Protein AF-A0A6G9AT18-F1 (afdb_monomer)

Sequence (199 aa):
MKLLSVHILTLFVCLWLWLSGGLPEPCQAQVRLTNSGRPQTTAMPAVRLLKLPLTQKIDSILHHIRTYSQIPANQQERYARELTAYFAPSGYISVHQDGQPDARLSVNDYLAQFGNRSAAVQFKGAEVVYYGQSIKTAAGDWQTMVTTYRNATTFTGNKPQASDIATVMTPVGKAPLTTNYWQIFTLYLTIPKVGSNRQ

Nearest PDB structures (foldseek):
  5bka-assembly1_B  TM=3.581E-01  e=2.455E-03  Streptomyces coelicolor A3(2)
  3afq-assembly1_B  TM=3.988E-01  e=2.654E+00  Mycobacterium leprae TN
  4v6t-assembly1_AY  TM=2.391E-01  e=1.134E+00  Escherichia coli
  7f5z-assembly1_A-2  TM=3.119E-01  e=3.596E+00  Mycobacterium tuberculosis H37Rv
  7f5z-assembly1_B-2  TM=2.590E-01  e=5.501E+00  Mycobacterium tuberculosis H37Rv

Organism: NCBI:txid2692134

Foldseek 3Di:
DPDPPPVVVVVVVVVVVVVDDDDPDDPPPPPPPVDDLDFAPDDAADVVLFPDQPVVLVVVLLVLLQCLLVDPPVCNVVSLVNSLNQADRSAWEWEDEPPDPIDTHHSVRCCVVCSNQSNQKDFQAFWKKKWADWDQDPVRWIKTKIKIAPRFRDDDPSHTDGPDIDIDIHTDPDDDDPDMGMGTRYTYMYGYDPPPDDD

Radius of gyration: 24.62 Å; Cα contacts (8 Å, |Δi|>4): 307; chains: 1; bounding box: 67×34×79 Å

Mean predicted aligned error: 13.35 Å

Secondary structure (DSSP, 8-state):
--SSSSHHHHHHHHHHHHHSS-PPPP--------S-----------HHHHTS-HHHHHHHHHHHHHHGGGS-HHHHHHHHHHHHTTEEEEEEEEEE-TTSPPEEE-HHHHHHHHGGGGGG-EEEEEEEEEEEEEEE-TTS-EEEEEEEEEEE-EEETTEEE-SEEEEEEEEESSPPPSS-EEEEEEEEEE-PPTT----

Structure (mmCIF, N/CA/C/O backbone):
data_AF-A0A6G9AT18-F1
#
_entry.id   AF-A0A6G9AT18-F1
#
loop_
_atom_site.group_PDB
_atom_site.id
_atom_site.type_symbol
_atom_site.label_atom_id
_atom_site.label_alt_id
_atom_site.label_comp_id
_atom_site.label_asym_id
_atom_site.label_entity_id
_atom_site.label_seq_id
_atom_site.pdbx_PDB_ins_code
_atom_site.Cartn_x
_atom_site.Cartn_y
_atom_site.Cartn_z
_atom_site.occupancy
_atom_site.B_iso_or_equiv
_atom_site.auth_seq_id
_atom_site.auth_comp_id
_atom_site.auth_asym_id
_atom_site.auth_atom_id
_atom_site.pdbx_PDB_model_num
ATOM 1 N N . MET A 1 1 ? -48.588 -12.620 -56.242 1.00 46.75 1 MET A N 1
ATOM 2 C CA . MET A 1 1 ? -47.481 -11.713 -55.856 1.00 46.75 1 MET A CA 1
ATOM 3 C C . MET A 1 1 ? -47.871 -10.946 -54.592 1.00 46.75 1 MET A C 1
ATOM 5 O O . MET A 1 1 ? -48.411 -9.855 -54.679 1.00 46.75 1 MET A O 1
ATOM 9 N N . LYS A 1 2 ? -47.692 -11.557 -53.416 1.00 46.84 2 LYS A N 1
ATOM 10 C CA . LYS A 1 2 ? -47.961 -10.965 -52.091 1.00 46.84 2 LYS A CA 1
ATOM 11 C C . LYS A 1 2 ? -47.033 -11.639 -51.079 1.00 46.84 2 LYS A C 1
ATOM 13 O O . LYS A 1 2 ? -47.447 -12.565 -50.404 1.00 46.84 2 LYS A O 1
ATOM 18 N N . LEU A 1 3 ? -45.761 -11.250 -51.060 1.00 45.25 3 LEU A N 1
ATOM 19 C CA . LEU A 1 3 ? -44.802 -11.683 -50.027 1.00 45.25 3 LEU A CA 1
ATOM 20 C C . LEU A 1 3 ? -43.642 -10.694 -49.817 1.00 45.25 3 LEU A C 1
ATOM 22 O O . LEU A 1 3 ? -42.757 -10.963 -49.021 1.00 45.25 3 LEU A O 1
ATOM 26 N N . LEU A 1 4 ? -43.663 -9.523 -50.470 1.00 43.09 4 LEU A N 1
ATOM 27 C CA . LEU A 1 4 ? -42.601 -8.518 -50.328 1.00 43.09 4 LEU A CA 1
ATOM 28 C C . LEU A 1 4 ? -42.936 -7.369 -49.360 1.00 43.09 4 LEU A C 1
ATOM 30 O O . LEU A 1 4 ? -42.073 -6.556 -49.059 1.00 43.09 4 LEU A O 1
ATOM 34 N N . SER A 1 5 ? -44.175 -7.277 -48.865 1.00 48.25 5 SER A N 1
ATOM 35 C CA . SER A 1 5 ? -44.650 -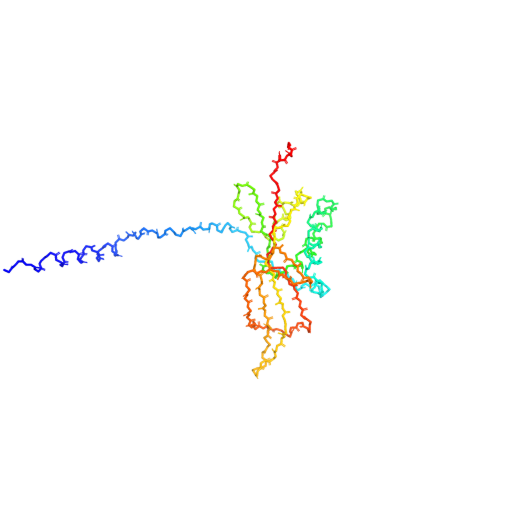6.057 -48.187 1.00 48.25 5 SER A CA 1
ATOM 36 C C . SER A 1 5 ? -44.601 -6.096 -46.656 1.00 48.25 5 SER A C 1
ATOM 38 O O . SER A 1 5 ? -44.866 -5.077 -46.028 1.00 48.25 5 SER A O 1
ATOM 40 N N . VAL A 1 6 ? -44.270 -7.237 -46.041 1.00 46.75 6 VAL A N 1
ATOM 41 C CA . VAL A 1 6 ? -44.258 -7.367 -44.569 1.00 46.75 6 VAL A CA 1
ATOM 42 C C . VAL A 1 6 ? -42.861 -7.141 -43.985 1.00 46.75 6 VAL A C 1
ATOM 44 O O . VAL A 1 6 ? -42.750 -6.690 -42.856 1.00 46.75 6 VAL A O 1
ATOM 47 N N . HIS A 1 7 ? -41.786 -7.381 -44.743 1.00 44.47 7 HIS A N 1
ATOM 48 C CA . HIS A 1 7 ? -40.412 -7.273 -44.221 1.00 44.47 7 HIS A CA 1
ATOM 49 C C . HIS A 1 7 ? -39.834 -5.852 -44.298 1.00 44.47 7 HIS A C 1
ATOM 51 O O . HIS A 1 7 ? -38.952 -5.501 -43.520 1.00 44.47 7 HIS A O 1
ATOM 57 N N . ILE A 1 8 ? -40.366 -5.006 -45.186 1.00 49.94 8 ILE A N 1
ATOM 58 C CA . ILE A 1 8 ? -39.969 -3.591 -45.282 1.00 49.94 8 ILE A CA 1
ATOM 59 C C . ILE A 1 8 ? -40.586 -2.782 -44.129 1.00 49.94 8 ILE A C 1
ATOM 61 O O . ILE A 1 8 ? -39.955 -1.860 -43.616 1.00 49.94 8 ILE A O 1
ATOM 65 N N . LEU A 1 9 ? -41.779 -3.168 -43.655 1.00 42.91 9 LEU A N 1
ATOM 66 C CA . LEU A 1 9 ? -42.453 -2.472 -42.558 1.00 42.91 9 LEU A CA 1
ATOM 67 C C . LEU A 1 9 ? -41.803 -2.758 -41.190 1.00 42.91 9 LEU A C 1
ATOM 69 O O . LEU A 1 9 ? -41.719 -1.856 -40.363 1.00 42.91 9 LEU A O 1
ATOM 73 N N . THR A 1 10 ? -41.271 -3.964 -40.958 1.00 53.09 10 THR A N 1
ATOM 74 C CA . THR A 1 10 ? -40.527 -4.288 -39.723 1.00 53.09 10 THR A CA 1
ATOM 75 C C . THR A 1 10 ? -39.163 -3.602 -39.662 1.00 53.09 10 THR A C 1
ATOM 77 O O . THR A 1 10 ? -38.763 -3.137 -38.597 1.00 53.09 10 THR A O 1
ATOM 80 N N . LEU A 1 11 ? -38.468 -3.469 -40.798 1.00 47.69 11 LEU A N 1
ATOM 81 C CA . LEU A 1 11 ? -37.185 -2.760 -40.862 1.00 47.69 11 LEU A CA 1
ATOM 82 C C . LEU A 1 11 ? -37.335 -1.253 -40.602 1.00 47.69 11 LEU A C 1
ATOM 84 O O . LEU A 1 11 ? -36.472 -0.664 -39.954 1.00 47.69 11 LEU A O 1
ATOM 88 N N . PHE A 1 12 ? -38.446 -0.637 -41.019 1.00 47.34 12 PHE A N 1
ATOM 89 C CA . PHE A 1 12 ? -38.692 0.787 -40.761 1.00 47.34 12 PHE A CA 1
ATOM 90 C C . PHE A 1 12 ? -39.052 1.091 -39.299 1.00 47.34 12 PHE A C 1
ATOM 92 O O . PHE A 1 12 ? -38.621 2.115 -38.774 1.00 47.34 12 PHE A O 1
ATOM 99 N N . VAL A 1 13 ? -39.769 0.195 -38.607 1.00 50.62 13 VAL A N 1
ATOM 100 C CA . VAL A 1 13 ? -40.104 0.371 -37.179 1.00 50.62 13 VAL A CA 1
ATOM 101 C C . VAL A 1 13 ? -38.862 0.226 -36.289 1.00 50.62 13 VAL A C 1
ATOM 103 O O . VAL A 1 13 ? -38.684 1.012 -35.359 1.00 50.62 13 VAL A O 1
ATOM 106 N N . CYS A 1 14 ? -37.948 -0.697 -36.606 1.00 45.47 14 CYS A N 1
ATOM 107 C CA . CYS A 1 14 ? -36.684 -0.822 -35.871 1.00 45.47 14 CYS A CA 1
ATOM 108 C C . CYS A 1 14 ? -35.736 0.368 -36.102 1.00 45.47 14 CYS A C 1
ATOM 110 O O . CYS A 1 14 ? -35.038 0.770 -35.172 1.00 45.47 14 CYS A O 1
ATOM 112 N N . LEU A 1 15 ? -35.735 0.964 -37.301 1.00 44.50 15 LEU A N 1
ATOM 113 C CA . LEU A 1 15 ? -34.895 2.128 -37.602 1.00 44.50 15 LEU A CA 1
ATOM 114 C C . LEU A 1 15 ? -35.436 3.419 -36.956 1.00 44.50 15 LEU A C 1
ATOM 116 O O . LEU A 1 15 ? -34.653 4.262 -36.525 1.00 44.50 15 LEU A O 1
ATOM 120 N N . TRP A 1 16 ? -36.760 3.554 -36.810 1.00 44.53 16 TRP A N 1
ATOM 121 C CA . TRP A 1 16 ? -37.376 4.699 -36.123 1.00 44.53 16 TRP A CA 1
ATOM 122 C C . TRP A 1 16 ? -37.212 4.655 -34.595 1.00 44.53 16 TRP A C 1
ATOM 124 O O . TRP A 1 16 ? -37.023 5.700 -33.974 1.00 44.53 16 TRP A O 1
ATOM 134 N N . LEU A 1 17 ? -37.200 3.461 -33.989 1.00 45.78 17 LEU A N 1
ATOM 135 C CA . LEU A 1 17 ? -36.940 3.276 -32.550 1.00 45.78 17 LEU A CA 1
ATOM 136 C C . LEU A 1 17 ? -35.469 3.504 -32.157 1.00 45.78 17 LEU A C 1
ATOM 138 O O . LEU A 1 17 ? -35.185 3.755 -30.992 1.00 45.78 17 LEU A O 1
ATOM 142 N N . TRP A 1 18 ? -34.538 3.474 -33.116 1.00 42.56 18 TRP A N 1
ATOM 143 C CA . TRP A 1 18 ? -33.133 3.837 -32.886 1.00 42.56 18 TRP A CA 1
ATOM 144 C C . TRP A 1 18 ? -32.873 5.351 -32.963 1.00 42.56 18 TRP A C 1
ATOM 146 O O . TRP A 1 18 ? -31.919 5.842 -32.366 1.00 42.56 18 TRP A O 1
ATOM 156 N N . LEU A 1 19 ? -33.726 6.100 -33.668 1.00 47.16 19 LEU A N 1
ATOM 157 C CA . LEU A 1 19 ? -33.584 7.548 -33.876 1.00 47.16 19 LEU A CA 1
ATOM 158 C C . LEU A 1 19 ? -34.462 8.398 -32.940 1.00 47.16 19 LEU A C 1
ATOM 160 O O . LEU A 1 19 ? -34.269 9.609 -32.862 1.00 47.16 19 LEU A O 1
ATOM 164 N N . SER A 1 20 ? -35.379 7.774 -32.193 1.00 45.47 20 SER A N 1
ATOM 165 C CA . SER A 1 20 ? -36.407 8.462 -31.396 1.00 45.47 20 SER A CA 1
ATOM 166 C C . SER A 1 20 ? -36.353 8.086 -29.913 1.00 45.47 20 SER A C 1
ATOM 168 O O . SER A 1 20 ? -37.345 7.647 -29.352 1.00 45.47 20 SER A O 1
ATOM 170 N N . GLY A 1 21 ? -35.198 8.274 -29.273 1.00 42.41 21 GLY A N 1
ATOM 171 C CA . GLY A 1 21 ? -35.120 8.415 -27.817 1.00 42.41 21 GLY A CA 1
ATOM 172 C C . GLY A 1 21 ? -35.258 7.132 -26.988 1.00 42.41 21 GLY A C 1
ATOM 173 O O . GLY A 1 21 ? -36.306 6.503 -26.916 1.00 42.41 21 GLY A O 1
ATOM 174 N N . GLY A 1 22 ? -34.198 6.843 -26.233 1.00 36.97 22 GLY A N 1
ATOM 175 C CA . GLY A 1 22 ? -34.264 5.965 -25.069 1.00 36.97 22 GLY A CA 1
ATOM 176 C C . GLY A 1 22 ? -33.910 4.516 -25.364 1.00 36.97 22 GLY A C 1
ATOM 177 O O . GLY A 1 22 ? -34.748 3.628 -25.240 1.00 36.97 22 GLY A O 1
ATOM 178 N N . LEU A 1 23 ? -32.633 4.261 -25.667 1.00 36.69 23 LEU A N 1
ATOM 179 C CA . LEU A 1 23 ? -32.045 2.972 -25.307 1.00 36.69 23 LEU A CA 1
ATOM 180 C C . LEU A 1 23 ? -32.335 2.742 -23.813 1.00 36.69 23 LEU A C 1
ATOM 182 O O . LEU A 1 23 ? -31.991 3.620 -23.015 1.00 36.69 23 LEU A O 1
ATOM 186 N N . PRO A 1 24 ? -32.949 1.616 -23.405 1.00 38.69 24 PRO A N 1
ATOM 187 C CA . PRO A 1 24 ? -32.894 1.220 -22.010 1.00 38.69 24 PRO A CA 1
ATOM 188 C C . PRO A 1 24 ? -31.412 1.073 -21.685 1.00 38.69 24 PRO A C 1
ATOM 190 O O . PRO A 1 24 ? -30.704 0.315 -22.356 1.00 38.69 24 PRO A O 1
ATOM 193 N N . GLU A 1 25 ? -30.928 1.880 -20.739 1.00 38.62 25 GLU A N 1
ATOM 194 C CA . GLU A 1 25 ? -29.540 1.826 -20.304 1.00 38.62 25 GLU A CA 1
ATOM 195 C C . GLU A 1 25 ? -29.189 0.353 -20.060 1.00 38.62 25 GLU A C 1
ATOM 197 O O . GLU A 1 25 ? -29.945 -0.343 -19.367 1.00 38.62 25 GLU A O 1
ATOM 202 N N . PRO A 1 26 ? -28.079 -0.174 -20.613 1.00 35.94 26 PRO A N 1
ATOM 203 C CA . PRO A 1 26 ? -27.548 -1.393 -20.038 1.00 35.94 26 PRO A CA 1
ATOM 204 C C . PRO A 1 26 ? -27.409 -1.094 -18.548 1.00 35.94 26 PRO A C 1
ATOM 206 O O . PRO A 1 26 ? -26.912 -0.021 -18.203 1.00 35.94 26 PRO A O 1
ATOM 209 N N . CYS A 1 27 ? -27.870 -1.998 -17.680 1.00 30.67 27 CYS A N 1
ATOM 210 C CA . CYS A 1 27 ? -27.494 -2.003 -16.274 1.00 30.67 27 CYS A CA 1
ATOM 211 C C . CYS A 1 27 ? -25.964 -2.081 -16.198 1.00 30.67 27 CYS A C 1
ATOM 213 O O . CYS A 1 27 ? -25.371 -3.120 -15.922 1.00 30.67 27 CYS A O 1
ATOM 215 N N . GLN A 1 28 ? -25.302 -0.955 -16.436 1.00 31.38 28 GLN A N 1
ATOM 216 C CA . GLN A 1 28 ? -24.114 -0.599 -15.731 1.00 31.38 28 GLN A CA 1
ATOM 217 C C . GLN A 1 28 ? -24.611 -0.548 -14.305 1.00 31.38 28 GLN A C 1
ATOM 219 O O . GLN A 1 28 ? -25.366 0.343 -13.916 1.00 31.38 28 GLN A O 1
ATOM 224 N N . ALA A 1 29 ? -24.236 -1.561 -13.532 1.00 29.59 29 ALA A N 1
ATOM 225 C CA . ALA A 1 29 ? -23.993 -1.334 -12.133 1.00 29.59 29 ALA A CA 1
ATOM 226 C C . ALA A 1 29 ? -23.063 -0.115 -12.086 1.00 29.59 29 ALA A C 1
ATOM 228 O O . ALA A 1 29 ? -21.845 -0.237 -12.215 1.00 29.59 29 ALA A O 1
ATOM 229 N N . GLN A 1 30 ? -23.657 1.079 -12.011 1.00 28.25 30 GLN A N 1
ATOM 230 C CA . GLN A 1 30 ? -22.982 2.273 -11.577 1.00 28.25 30 GLN A CA 1
ATOM 231 C C . GLN A 1 30 ? -22.569 1.922 -10.160 1.00 28.25 30 GLN A C 1
ATOM 233 O O . GLN A 1 30 ? -23.313 2.097 -9.195 1.00 28.25 30 GLN A O 1
ATOM 238 N N . VAL A 1 31 ? -21.362 1.373 -10.046 1.00 29.48 31 VAL A N 1
ATOM 239 C CA . VAL A 1 31 ? -20.531 1.593 -8.883 1.00 29.48 31 VAL A CA 1
ATOM 240 C C . VAL A 1 31 ? -20.560 3.103 -8.733 1.00 29.48 31 VAL A C 1
ATOM 242 O O . VAL A 1 31 ? -19.908 3.828 -9.485 1.00 29.48 31 VAL A O 1
ATOM 245 N N . ARG A 1 32 ? -21.418 3.589 -7.831 1.00 25.56 32 ARG A N 1
ATOM 246 C CA . ARG A 1 32 ? -21.327 4.937 -7.300 1.00 25.56 32 ARG A CA 1
ATOM 247 C C . ARG A 1 32 ? -19.927 5.005 -6.711 1.00 25.56 32 ARG A C 1
ATOM 249 O O . ARG A 1 32 ? -19.700 4.630 -5.567 1.00 25.56 32 ARG A O 1
ATOM 256 N N . LEU A 1 33 ? -18.979 5.447 -7.528 1.00 33.50 33 LEU A N 1
ATOM 257 C CA . LEU A 1 33 ? -17.760 6.080 -7.079 1.00 33.50 33 LEU A CA 1
ATOM 258 C C . LEU A 1 33 ? -18.247 7.332 -6.360 1.00 33.50 33 LEU A C 1
ATOM 260 O O . LEU A 1 33 ? -18.415 8.393 -6.961 1.00 33.50 33 LEU A O 1
ATOM 264 N N . THR A 1 34 ? -18.590 7.182 -5.081 1.00 30.97 34 THR A N 1
ATOM 265 C CA . THR A 1 34 ? -18.750 8.320 -4.191 1.00 30.97 34 THR A CA 1
ATOM 266 C C . THR A 1 34 ? -17.401 9.012 -4.186 1.00 30.97 34 THR A C 1
ATOM 268 O O . THR A 1 34 ? -16.412 8.518 -3.648 1.00 30.97 34 THR A O 1
ATOM 271 N N . ASN A 1 35 ? -17.366 10.107 -4.932 1.00 40.72 35 ASN A N 1
ATOM 272 C CA . ASN A 1 35 ? -16.246 10.999 -5.102 1.00 40.72 35 ASN A CA 1
ATOM 273 C C . ASN A 1 35 ? -15.756 11.484 -3.733 1.00 40.72 35 ASN A C 1
ATOM 275 O O . ASN A 1 35 ? -16.341 12.390 -3.150 1.00 40.72 35 ASN A O 1
ATOM 279 N N . SER A 1 36 ? -14.654 10.913 -3.258 1.00 38.62 36 SER A N 1
ATOM 280 C CA . SER A 1 36 ? -13.612 11.653 -2.535 1.00 38.62 36 SER A CA 1
ATOM 281 C C . SER A 1 36 ? -12.252 10.949 -2.619 1.00 38.62 36 SER A C 1
ATOM 283 O O . SER A 1 36 ? -11.417 11.078 -1.735 1.00 38.62 36 SER A O 1
ATOM 285 N N . GLY A 1 37 ? -11.984 10.209 -3.700 1.00 40.28 37 GLY A N 1
ATOM 286 C CA . GLY A 1 37 ? -10.672 9.612 -3.963 1.00 40.28 37 GLY A CA 1
ATOM 287 C C . GLY A 1 37 ? -9.693 10.627 -4.548 1.00 40.28 37 GLY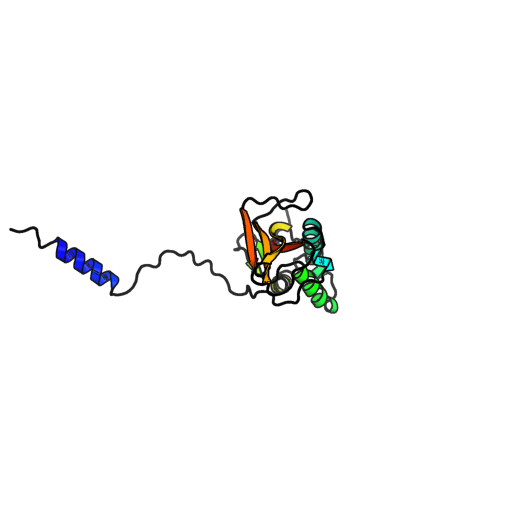 A C 1
ATOM 288 O O . GLY A 1 37 ? -9.142 10.386 -5.620 1.00 40.28 37 GLY A O 1
ATOM 289 N N . ARG A 1 38 ? -9.521 11.794 -3.912 1.00 38.72 38 ARG A N 1
ATOM 290 C CA . ARG A 1 38 ? -8.560 12.787 -4.404 1.00 38.72 38 ARG A CA 1
ATOM 291 C C . ARG A 1 38 ? -7.157 12.172 -4.264 1.00 38.72 38 ARG A C 1
ATOM 293 O O . ARG A 1 38 ? -6.779 11.831 -3.143 1.00 38.72 38 ARG A O 1
ATOM 300 N N . PRO A 1 39 ? -6.400 11.976 -5.362 1.00 45.72 39 PRO A N 1
ATOM 301 C CA . PRO A 1 39 ? -5.058 11.411 -5.279 1.00 45.72 39 PRO A CA 1
ATOM 302 C C . PRO A 1 39 ? -4.191 12.292 -4.375 1.00 45.72 39 PRO A C 1
ATOM 304 O O . PRO A 1 39 ? -4.268 13.523 -4.4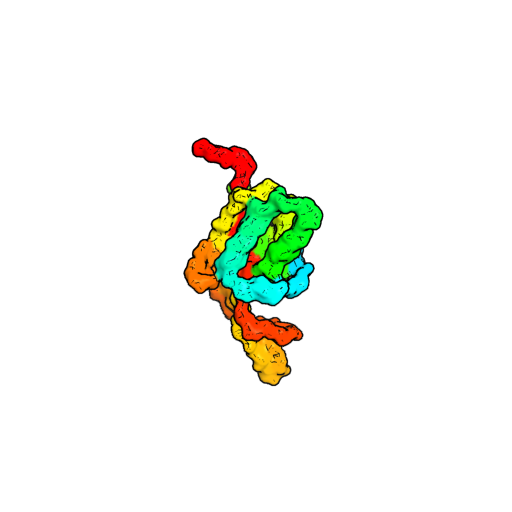38 1.00 45.72 39 PRO A O 1
ATOM 307 N N . GLN A 1 40 ? -3.395 11.669 -3.507 1.00 49.03 40 GLN A N 1
ATOM 308 C CA . GLN A 1 40 ? -2.545 12.390 -2.568 1.00 49.03 40 GLN A CA 1
ATOM 309 C C . GLN A 1 40 ? -1.382 13.044 -3.323 1.00 49.03 40 GLN A C 1
ATOM 311 O O . GLN A 1 40 ? -0.325 12.453 -3.529 1.00 49.03 40 GLN A O 1
ATOM 316 N N . THR A 1 41 ? -1.539 14.303 -3.730 1.00 45.94 41 THR A N 1
ATOM 317 C CA . THR A 1 41 ? -0.390 15.123 -4.132 1.00 45.94 41 THR A CA 1
ATOM 318 C C . THR A 1 41 ? 0.477 15.395 -2.908 1.00 45.94 41 THR A C 1
ATOM 320 O O . THR A 1 41 ? 0.179 16.282 -2.113 1.00 45.94 41 THR A O 1
ATOM 323 N N . THR A 1 42 ? 1.558 14.630 -2.759 1.00 47.56 42 THR A N 1
ATOM 324 C CA . THR A 1 42 ? 2.571 14.856 -1.722 1.00 47.56 42 THR A CA 1
ATOM 325 C C . THR A 1 42 ? 3.948 14.404 -2.196 1.00 47.56 42 THR A C 1
ATOM 327 O O . THR A 1 42 ? 4.071 13.484 -3.003 1.00 47.56 42 THR A O 1
ATOM 330 N N . ALA A 1 43 ? 4.973 15.116 -1.718 1.00 44.47 43 ALA A N 1
ATOM 331 C CA . ALA A 1 43 ? 6.385 14.928 -2.030 1.00 44.47 43 ALA A CA 1
ATOM 332 C C . ALA A 1 43 ? 6.821 13.455 -1.961 1.00 44.47 43 ALA A C 1
ATOM 334 O O . ALA A 1 43 ? 6.292 12.687 -1.157 1.00 44.47 43 ALA A O 1
ATOM 335 N N . MET A 1 44 ? 7.804 13.079 -2.794 1.00 48.03 44 MET A N 1
ATOM 336 C CA . MET A 1 44 ? 8.393 11.734 -2.783 1.00 48.03 44 MET A CA 1
ATOM 337 C C . MET A 1 44 ? 8.675 11.288 -1.339 1.00 48.03 44 MET A C 1
ATOM 339 O O . MET A 1 44 ? 9.219 12.086 -0.568 1.00 48.03 44 MET A O 1
ATOM 343 N N . PRO A 1 45 ? 8.342 10.038 -0.966 1.00 55.78 45 PRO A N 1
ATOM 344 C CA . PRO A 1 45 ? 8.599 9.537 0.375 1.00 55.78 45 PRO A CA 1
ATOM 345 C C . PRO A 1 45 ? 10.054 9.761 0.771 1.00 55.78 45 PRO A C 1
ATOM 347 O O . PRO A 1 45 ? 10.957 9.585 -0.052 1.00 55.78 45 PRO A O 1
ATOM 350 N N . ALA A 1 46 ? 10.297 10.099 2.039 1.00 61.56 46 ALA A N 1
ATOM 351 C CA . ALA A 1 46 ? 11.655 10.135 2.563 1.00 61.56 46 ALA A CA 1
ATOM 352 C C . ALA A 1 46 ? 12.349 8.804 2.220 1.00 61.56 46 ALA A C 1
ATOM 354 O O . ALA A 1 46 ? 11.824 7.736 2.536 1.00 61.56 46 ALA A O 1
ATOM 355 N N . VAL A 1 47 ? 13.521 8.860 1.574 1.00 61.72 47 VAL A N 1
ATOM 356 C CA . VAL A 1 47 ? 14.245 7.700 1.002 1.00 61.72 47 VAL A CA 1
ATOM 357 C C . VAL A 1 47 ? 14.352 6.518 1.979 1.00 61.72 47 VAL A C 1
ATOM 359 O O . VAL A 1 47 ? 14.331 5.358 1.570 1.00 61.72 47 VAL A O 1
ATOM 362 N N . ARG A 1 48 ? 14.408 6.799 3.286 1.00 74.38 48 ARG A N 1
ATOM 363 C CA . ARG A 1 48 ? 14.394 5.800 4.361 1.00 74.38 48 ARG A CA 1
ATOM 364 C C . ARG A 1 48 ? 13.174 4.874 4.313 1.00 74.38 48 ARG A C 1
ATOM 366 O O . ARG A 1 48 ? 13.339 3.665 4.432 1.00 74.38 48 ARG A O 1
ATOM 373 N N . LEU A 1 49 ? 11.972 5.419 4.133 1.00 77.12 49 LEU A N 1
ATOM 374 C CA . LEU A 1 49 ? 10.731 4.640 4.133 1.00 77.12 49 LEU A CA 1
ATOM 375 C C . LEU A 1 49 ? 10.637 3.735 2.910 1.00 77.12 49 LEU A C 1
ATOM 377 O O . LEU A 1 49 ? 10.072 2.650 3.004 1.00 77.12 49 LEU A O 1
ATOM 381 N N . LEU A 1 50 ? 11.230 4.133 1.781 1.00 79.12 50 LEU A N 1
ATOM 382 C CA . LEU A 1 50 ? 11.263 3.319 0.565 1.00 79.12 50 LEU A CA 1
ATOM 383 C C . LEU A 1 50 ? 12.051 2.023 0.772 1.00 79.12 50 LEU A C 1
ATOM 385 O O . LEU A 1 50 ? 11.590 0.972 0.332 1.00 79.12 50 LEU A O 1
ATOM 389 N N . LYS A 1 51 ? 13.153 2.075 1.524 1.00 84.12 51 LYS A N 1
ATOM 390 C CA . LYS A 1 51 ? 14.043 0.930 1.770 1.00 84.12 51 LYS A CA 1
ATOM 391 C C . LYS A 1 51 ? 13.510 -0.104 2.767 1.00 84.12 51 LYS A C 1
ATOM 393 O O . LYS A 1 51 ? 14.106 -1.170 2.889 1.00 84.12 51 LYS A O 1
ATOM 398 N N . LEU A 1 52 ? 12.425 0.187 3.487 1.00 87.38 52 LEU A N 1
ATOM 399 C CA . LEU A 1 52 ? 11.852 -0.775 4.429 1.00 87.38 52 LEU A CA 1
ATOM 400 C C . LEU A 1 52 ? 11.331 -2.029 3.698 1.00 87.38 52 LEU A C 1
ATOM 402 O O . LEU A 1 52 ? 10.749 -1.908 2.614 1.00 87.38 52 LEU A O 1
ATOM 406 N N . PRO A 1 53 ? 11.473 -3.228 4.287 1.00 91.00 53 PRO A N 1
ATOM 407 C CA . PRO A 1 53 ? 10.737 -4.406 3.847 1.00 91.00 53 PRO A CA 1
ATOM 408 C C . PRO A 1 53 ? 9.227 -4.129 3.817 1.00 91.00 53 PRO A C 1
ATOM 410 O O . PRO A 1 53 ? 8.693 -3.487 4.717 1.00 91.00 53 PRO A O 1
ATOM 413 N N . LEU A 1 54 ? 8.530 -4.621 2.796 1.00 92.06 54 LEU A N 1
ATOM 414 C CA . LEU A 1 54 ? 7.082 -4.545 2.635 1.00 92.06 54 LEU A CA 1
ATOM 415 C C . LEU A 1 54 ? 6.315 -4.994 3.886 1.00 92.06 54 LEU A C 1
ATOM 417 O O . LEU A 1 54 ? 5.415 -4.279 4.314 1.00 92.06 54 LEU A O 1
ATOM 421 N N . THR A 1 55 ? 6.676 -6.126 4.495 1.00 92.06 55 THR A N 1
ATOM 422 C CA . THR A 1 55 ? 5.994 -6.594 5.716 1.00 92.06 55 THR A CA 1
ATOM 423 C C . THR A 1 55 ? 6.159 -5.593 6.860 1.00 92.06 55 THR A C 1
ATOM 425 O O . THR A 1 55 ? 5.172 -5.172 7.450 1.00 92.06 55 THR A O 1
ATOM 428 N N . GLN A 1 56 ? 7.378 -5.088 7.074 1.00 92.12 56 GLN A N 1
ATOM 429 C CA . GLN A 1 56 ? 7.647 -4.046 8.072 1.00 92.12 56 GLN A CA 1
ATOM 430 C C . GLN A 1 56 ? 6.916 -2.729 7.772 1.00 92.12 56 GLN A C 1
ATOM 432 O O . GLN A 1 56 ? 6.517 -2.032 8.705 1.00 92.12 56 GLN A O 1
ATOM 437 N N . LYS A 1 57 ? 6.713 -2.369 6.495 1.00 92.12 57 LYS A N 1
ATOM 438 C CA . LYS A 1 57 ? 5.872 -1.218 6.121 1.00 92.12 57 LYS A CA 1
ATOM 439 C C . LYS A 1 57 ? 4.429 -1.441 6.548 1.00 92.12 57 LYS A C 1
ATOM 441 O O . LYS A 1 57 ? 3.863 -0.560 7.180 1.00 92.12 57 LYS A O 1
ATOM 446 N N . ILE A 1 58 ? 3.852 -2.600 6.227 1.00 93.06 58 ILE A N 1
ATOM 447 C CA . ILE A 1 58 ? 2.473 -2.932 6.609 1.00 93.06 58 ILE A CA 1
ATOM 448 C C . ILE A 1 58 ? 2.336 -2.902 8.135 1.00 93.06 58 ILE A C 1
ATOM 450 O O . ILE A 1 58 ? 1.441 -2.229 8.642 1.00 93.06 58 ILE A O 1
ATOM 454 N N . ASP A 1 59 ? 3.262 -3.519 8.867 1.00 91.81 59 ASP A N 1
ATOM 455 C CA . ASP A 1 59 ? 3.254 -3.513 10.334 1.00 91.81 59 ASP A CA 1
ATOM 456 C C . ASP A 1 59 ? 3.355 -2.090 10.901 1.00 91.81 59 ASP A C 1
ATOM 458 O O . ASP A 1 59 ? 2.605 -1.724 11.808 1.00 91.81 59 ASP A O 1
ATOM 462 N N . SER A 1 60 ? 4.224 -1.253 10.324 1.00 91.62 60 SER A N 1
ATOM 463 C CA . SER A 1 60 ? 4.385 0.151 10.726 1.00 91.62 60 SER A CA 1
ATOM 464 C C . SER A 1 60 ? 3.124 0.969 10.465 1.00 91.62 60 SER A C 1
ATOM 466 O O . SER A 1 60 ? 2.736 1.769 11.315 1.00 91.62 60 SER A O 1
ATOM 468 N N . ILE A 1 61 ? 2.466 0.758 9.322 1.00 92.31 61 ILE A N 1
ATOM 469 C CA . ILE A 1 61 ? 1.196 1.406 8.976 1.00 92.31 61 ILE A CA 1
ATOM 470 C C . ILE A 1 61 ? 0.102 0.986 9.958 1.00 92.31 61 ILE A C 1
ATOM 472 O O . ILE A 1 61 ? -0.594 1.840 10.505 1.00 92.31 61 ILE A O 1
ATOM 476 N N . LEU A 1 62 ? -0.046 -0.317 10.212 1.00 92.25 62 LEU A N 1
ATOM 477 C CA . LEU A 1 62 ? -1.051 -0.831 11.143 1.00 92.25 62 LEU A CA 1
ATOM 478 C C . LEU A 1 62 ? -0.811 -0.310 12.560 1.00 92.25 62 LEU A C 1
ATOM 480 O O . LEU A 1 62 ? -1.768 0.047 13.246 1.00 92.25 62 LEU A O 1
ATOM 484 N N . HIS A 1 63 ? 0.451 -0.229 12.985 1.00 90.25 63 HIS A N 1
ATOM 485 C CA . HIS A 1 63 ? 0.817 0.390 14.251 1.00 90.25 63 HIS A CA 1
ATOM 486 C C . HIS A 1 63 ? 0.418 1.871 14.285 1.00 90.25 63 HIS A C 1
ATOM 488 O O . HIS A 1 63 ? -0.303 2.260 15.198 1.00 90.25 63 HIS A O 1
ATOM 494 N N . HIS A 1 64 ? 0.790 2.658 13.265 1.00 89.38 64 HIS A N 1
ATOM 495 C CA . HIS A 1 64 ? 0.441 4.083 13.177 1.00 89.38 64 HIS A CA 1
ATOM 496 C C . HIS A 1 64 ? -1.067 4.312 13.245 1.00 89.38 64 HIS A C 1
ATOM 498 O O . HIS A 1 64 ? -1.549 5.197 13.946 1.00 89.38 64 HIS A O 1
ATOM 504 N N . ILE A 1 65 ? -1.828 3.503 12.512 1.00 91.06 65 ILE A N 1
ATOM 505 C CA . ILE A 1 65 ? -3.282 3.584 12.528 1.00 91.06 65 ILE A CA 1
ATOM 506 C C . ILE A 1 65 ? -3.784 3.331 13.953 1.00 91.06 65 ILE A C 1
ATOM 508 O O . ILE A 1 65 ? -4.479 4.178 14.508 1.00 91.06 65 ILE A O 1
ATOM 512 N N . ARG A 1 66 ? -3.392 2.216 14.579 1.00 88.94 66 ARG A N 1
ATOM 513 C CA . ARG A 1 66 ? -3.896 1.798 15.899 1.00 88.94 66 ARG A CA 1
ATOM 514 C C . ARG A 1 66 ? -3.563 2.763 17.032 1.00 88.94 66 ARG A C 1
ATOM 516 O O . ARG A 1 66 ? -4.334 2.842 17.984 1.00 88.94 66 ARG A O 1
ATOM 523 N N . THR A 1 67 ? -2.449 3.482 16.940 1.00 88.38 67 THR A N 1
ATOM 524 C CA . THR A 1 67 ? -2.020 4.437 17.969 1.00 88.38 67 THR A CA 1
ATOM 525 C C . THR A 1 67 ? -2.494 5.863 17.707 1.00 88.38 67 THR A C 1
ATOM 527 O O . THR A 1 67 ? -2.386 6.688 18.607 1.00 88.38 67 THR A O 1
ATOM 530 N N . TYR A 1 68 ? -3.061 6.168 16.532 1.00 88.25 68 TYR A N 1
ATOM 531 C CA . TYR A 1 68 ? -3.419 7.535 16.134 1.00 88.25 68 TYR A CA 1
ATOM 532 C C . TYR A 1 68 ? -4.264 8.292 17.174 1.00 88.25 68 TYR A C 1
ATOM 534 O O . TYR A 1 68 ? -3.955 9.437 17.495 1.00 88.25 68 TYR A O 1
ATOM 542 N N . SER A 1 69 ? -5.282 7.650 17.761 1.00 83.88 69 SER A N 1
ATOM 543 C CA . SER A 1 69 ? -6.146 8.274 18.778 1.00 83.88 69 SER A CA 1
ATOM 544 C C . SER A 1 69 ? -5.437 8.570 20.106 1.00 83.88 69 SER A C 1
ATOM 546 O O . SER A 1 69 ? -5.977 9.288 20.940 1.00 83.88 69 SER A O 1
ATOM 548 N N . GLN A 1 70 ? -4.256 7.989 20.329 1.00 87.31 70 GLN A N 1
ATOM 549 C CA . GLN A 1 70 ? -3.431 8.185 21.525 1.00 87.31 70 GLN A CA 1
ATOM 550 C C . GLN A 1 70 ? -2.415 9.322 21.333 1.00 87.31 70 GLN A C 1
ATOM 552 O O . GLN A 1 70 ? -1.758 9.731 22.290 1.00 87.31 70 GLN A O 1
ATOM 557 N N . ILE A 1 71 ? -2.271 9.832 20.105 1.00 86.69 71 ILE A N 1
ATOM 558 C CA . ILE A 1 71 ? -1.324 10.892 19.769 1.00 86.69 71 ILE A CA 1
ATOM 559 C C . ILE A 1 71 ? -1.928 12.265 20.114 1.00 86.69 71 ILE A C 1
ATOM 561 O O . ILE A 1 71 ? -3.065 12.551 19.719 1.00 86.69 71 ILE A O 1
ATOM 565 N N . PRO A 1 72 ? -1.172 13.153 20.791 1.00 88.75 72 PRO A N 1
ATOM 566 C CA . PRO A 1 72 ? -1.597 14.527 21.042 1.00 88.75 72 PRO A CA 1
ATOM 567 C C . PRO A 1 72 ? -1.993 15.261 19.755 1.00 88.75 72 PRO A C 1
ATOM 569 O O . PRO A 1 72 ? -1.329 15.124 18.727 1.00 88.75 72 PRO A O 1
ATOM 572 N N . ALA A 1 73 ? -3.037 16.093 19.811 1.00 86.62 73 ALA A N 1
ATOM 573 C CA . ALA A 1 73 ? -3.586 16.779 18.635 1.00 86.62 73 ALA A CA 1
ATOM 574 C C . ALA A 1 73 ? -2.535 17.584 17.842 1.00 86.62 73 ALA A C 1
ATOM 576 O O . ALA A 1 73 ? -2.535 17.574 16.614 1.00 86.62 73 ALA A O 1
ATOM 577 N N . ASN A 1 74 ? -1.576 18.209 18.531 1.00 88.56 74 ASN A N 1
ATOM 578 C CA . ASN A 1 74 ? -0.484 18.967 17.911 1.00 88.56 74 ASN A CA 1
ATOM 579 C C . ASN A 1 74 ? 0.549 18.100 17.158 1.00 88.56 74 ASN A C 1
ATOM 581 O O . ASN A 1 74 ? 1.402 18.643 16.458 1.00 88.56 74 ASN A O 1
ATOM 585 N N . GLN A 1 75 ? 0.495 16.773 17.287 1.00 87.56 75 GLN A N 1
ATOM 586 C CA . GLN A 1 75 ? 1.374 15.828 16.591 1.00 87.56 75 GLN A CA 1
ATOM 587 C C . GLN A 1 75 ? 0.657 15.039 15.484 1.00 87.56 75 GLN A C 1
ATOM 589 O O . GLN A 1 75 ? 1.324 14.422 14.651 1.00 87.56 75 GLN A O 1
ATOM 594 N N . GLN A 1 76 ? -0.678 15.087 15.423 1.00 86.06 76 GLN A N 1
ATOM 595 C CA . GLN A 1 76 ? -1.478 14.295 14.481 1.00 86.06 76 GLN A CA 1
ATOM 596 C C . GLN A 1 76 ? -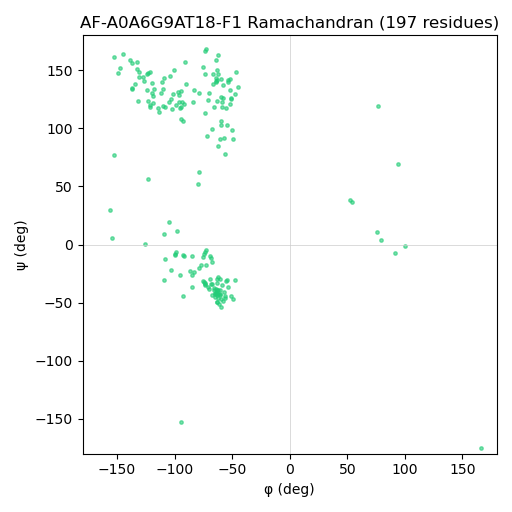1.159 14.604 13.015 1.00 86.06 76 GLN A C 1
ATOM 598 O O . GLN A 1 76 ? -1.048 13.687 12.205 1.00 86.06 76 GLN A O 1
ATOM 603 N N . GLU A 1 77 ? -0.928 15.874 12.671 1.00 86.25 77 GLU A N 1
ATOM 604 C CA . GLU A 1 77 ? -0.610 16.270 11.294 1.00 86.25 77 GLU A CA 1
ATOM 605 C C . GLU A 1 77 ? 0.731 15.683 10.820 1.00 86.25 77 GLU A C 1
ATOM 607 O O . GLU A 1 77 ? 0.848 15.157 9.712 1.00 86.25 77 GLU A O 1
ATOM 612 N N . ARG A 1 78 ? 1.754 15.712 11.684 1.00 86.06 78 ARG A N 1
ATOM 613 C CA . ARG A 1 78 ? 3.042 15.071 11.396 1.00 86.06 78 ARG A CA 1
ATOM 614 C C . ARG A 1 78 ? 2.861 13.568 11.195 1.00 86.06 78 ARG A C 1
ATOM 616 O O . ARG A 1 78 ? 3.420 13.015 10.251 1.00 86.06 78 ARG A O 1
ATOM 623 N N . TYR A 1 79 ? 2.057 12.941 12.045 1.00 85.19 79 TYR A N 1
ATOM 624 C CA . TYR A 1 79 ? 1.767 11.513 11.979 1.00 85.19 79 TYR A CA 1
ATOM 625 C C . TYR A 1 79 ? 1.052 11.127 10.674 1.00 85.19 79 TYR A C 1
ATOM 627 O O . TYR A 1 79 ? 1.424 10.153 10.023 1.00 85.19 79 TYR A O 1
ATOM 635 N N . ALA A 1 80 ? 0.083 11.935 10.233 1.00 86.00 80 ALA A N 1
ATOM 636 C CA . ALA A 1 80 ? -0.624 11.743 8.967 1.00 86.00 80 ALA A CA 1
ATOM 637 C C . ALA A 1 80 ? 0.313 11.856 7.749 1.00 86.00 80 ALA A C 1
ATOM 639 O O . ALA A 1 80 ? 0.207 11.065 6.804 1.00 86.00 80 ALA A O 1
ATOM 640 N N . ARG A 1 81 ? 1.275 12.791 7.784 1.00 87.44 81 ARG A N 1
ATOM 641 C CA . ARG A 1 81 ? 2.318 12.911 6.748 1.00 87.44 81 ARG A CA 1
ATOM 642 C C . ARG A 1 81 ? 3.239 11.692 6.717 1.00 87.44 81 ARG A C 1
ATOM 644 O O . ARG A 1 81 ? 3.524 11.179 5.636 1.00 87.44 81 ARG A O 1
ATOM 651 N N . GLU A 1 82 ? 3.685 11.216 7.880 1.00 87.06 82 GLU A N 1
ATOM 652 C CA . GLU A 1 82 ? 4.522 10.013 7.984 1.00 87.06 82 GLU A CA 1
ATOM 653 C C . GLU A 1 82 ? 3.775 8.767 7.477 1.00 87.06 82 GLU A C 1
ATOM 655 O O . GLU A 1 82 ? 4.333 8.000 6.693 1.00 87.06 82 GLU A O 1
ATOM 660 N N . LEU A 1 83 ? 2.491 8.615 7.823 1.00 88.81 83 LEU A N 1
ATOM 661 C CA . LEU A 1 83 ? 1.641 7.528 7.334 1.00 88.81 83 LEU A CA 1
ATOM 662 C C . LEU A 1 83 ? 1.442 7.582 5.808 1.00 88.81 83 LEU A C 1
ATOM 664 O O . LEU A 1 83 ? 1.568 6.564 5.129 1.00 88.81 83 LEU A O 1
ATOM 668 N N . THR A 1 84 ? 1.190 8.771 5.258 1.00 89.44 84 THR A N 1
ATOM 669 C CA . THR A 1 84 ? 1.035 8.987 3.807 1.00 89.44 84 THR A CA 1
ATOM 670 C C . THR A 1 84 ? 2.282 8.565 3.027 1.00 89.44 84 THR A C 1
ATOM 672 O O . THR A 1 84 ? 2.176 7.991 1.946 1.00 89.44 84 THR A O 1
ATOM 675 N N . ALA A 1 85 ? 3.477 8.753 3.590 1.00 87.88 85 ALA A N 1
ATOM 676 C CA . ALA A 1 85 ? 4.730 8.423 2.916 1.00 87.88 85 ALA A CA 1
ATOM 677 C C . ALA A 1 85 ? 4.966 6.909 2.702 1.00 87.88 85 ALA A C 1
ATOM 679 O O . ALA A 1 85 ? 5.863 6.535 1.943 1.00 87.88 85 ALA A O 1
ATOM 680 N N . TYR A 1 86 ? 4.178 6.022 3.321 1.00 89.25 86 TYR A N 1
ATOM 681 C CA . TYR A 1 86 ? 4.226 4.584 3.019 1.00 89.25 86 TYR A CA 1
ATOM 682 C C . TYR A 1 86 ? 3.487 4.201 1.727 1.00 89.25 86 TYR A C 1
ATOM 684 O O . TYR A 1 86 ? 3.744 3.129 1.161 1.00 89.25 86 TYR A O 1
ATOM 692 N N . PHE A 1 87 ? 2.580 5.059 1.261 1.00 90.94 87 PHE A N 1
ATOM 693 C CA . PHE A 1 87 ? 1.744 4.805 0.097 1.00 90.94 87 PHE A CA 1
ATOM 694 C C . PHE A 1 87 ? 2.407 5.314 -1.190 1.00 90.94 87 PHE A C 1
ATOM 696 O O . PHE A 1 87 ? 3.289 6.177 -1.183 1.00 90.94 87 PHE A O 1
ATOM 703 N N . ALA A 1 88 ? 2.005 4.741 -2.323 1.00 87.94 88 ALA A N 1
ATOM 704 C CA . ALA A 1 88 ? 2.240 5.346 -3.629 1.00 87.94 88 ALA A CA 1
ATOM 705 C C . ALA A 1 88 ? 1.468 6.684 -3.729 1.00 87.94 88 ALA A C 1
ATOM 707 O O . ALA A 1 88 ? 0.483 6.857 -3.014 1.00 87.94 88 ALA A O 1
ATOM 708 N N . PRO A 1 89 ? 1.843 7.622 -4.621 1.00 81.44 89 PRO A N 1
ATOM 709 C CA . PRO A 1 89 ? 1.172 8.929 -4.730 1.00 81.44 89 PRO A CA 1
ATOM 710 C C . PRO A 1 89 ? -0.355 8.866 -4.935 1.00 81.44 89 PRO A C 1
ATOM 712 O O . PRO A 1 89 ? -1.094 9.742 -4.500 1.00 81.44 89 PRO A O 1
ATOM 715 N N . SER A 1 90 ? -0.849 7.817 -5.590 1.00 81.75 90 SER A N 1
ATOM 716 C CA . SER A 1 90 ? -2.279 7.550 -5.797 1.00 81.75 90 SER A CA 1
ATOM 717 C C . SER A 1 90 ? -2.819 6.437 -4.894 1.00 81.75 90 SER A C 1
ATOM 719 O O . SER A 1 90 ? -3.854 5.844 -5.194 1.00 81.75 90 SER A O 1
ATOM 721 N N . GLY A 1 91 ? -2.111 6.129 -3.807 1.00 89.06 91 GLY A N 1
ATOM 722 C CA . GLY A 1 91 ? -2.491 5.073 -2.888 1.00 89.06 91 GLY A CA 1
ATOM 723 C C . GLY A 1 91 ? -3.653 5.460 -1.974 1.00 89.06 91 GLY A C 1
ATOM 724 O O . GLY A 1 91 ? -3.876 6.635 -1.683 1.00 89.06 91 GLY A O 1
ATOM 725 N N . TYR A 1 92 ? -4.407 4.458 -1.526 1.00 93.62 92 TYR A N 1
ATOM 726 C CA . TYR A 1 92 ? -5.590 4.647 -0.686 1.00 93.62 92 TYR A CA 1
ATOM 727 C C . TYR A 1 92 ? -5.767 3.521 0.338 1.00 93.62 92 TYR A C 1
ATOM 729 O O . TYR A 1 92 ? -5.182 2.439 0.242 1.00 93.62 92 TYR A O 1
ATOM 737 N N . ILE A 1 93 ? -6.605 3.781 1.337 1.00 94.88 93 ILE A N 1
ATOM 738 C CA . ILE A 1 93 ? -7.060 2.801 2.319 1.00 94.88 93 ILE A CA 1
ATOM 739 C C . ILE A 1 93 ? -8.481 2.391 1.933 1.00 94.88 93 ILE A C 1
ATOM 741 O O . ILE A 1 93 ? -9.356 3.237 1.764 1.00 94.88 93 ILE A O 1
ATOM 745 N N . SER A 1 94 ? -8.707 1.092 1.775 1.00 95.00 94 SER A N 1
ATOM 746 C CA . SER A 1 94 ? -10.024 0.520 1.508 1.00 95.00 94 SER A CA 1
ATOM 747 C C . SER A 1 94 ? -10.565 -0.090 2.793 1.00 95.00 94 SER A C 1
ATOM 749 O O . SER A 1 94 ? -9.981 -1.034 3.325 1.00 95.00 94 SER A O 1
ATOM 751 N N . VAL A 1 95 ? -11.668 0.447 3.299 1.00 93.62 95 VAL A N 1
ATOM 752 C CA . VAL A 1 95 ? -12.273 0.030 4.565 1.00 93.62 95 VAL A CA 1
ATOM 753 C C . VAL A 1 95 ? -13.512 -0.809 4.300 1.00 93.62 95 VAL A C 1
ATOM 755 O O . VAL A 1 95 ? -14.461 -0.337 3.680 1.00 93.62 95 VAL A O 1
ATOM 758 N N . HIS A 1 96 ? -13.512 -2.022 4.837 1.00 91.94 96 HIS A N 1
ATOM 759 C CA . HIS A 1 96 ? -14.668 -2.899 4.909 1.00 91.94 96 HIS A CA 1
ATOM 760 C C . HIS A 1 96 ? -15.374 -2.739 6.262 1.00 91.94 96 HIS A C 1
ATOM 762 O O . HIS A 1 96 ? -14.730 -2.774 7.320 1.00 91.94 96 HIS A O 1
ATOM 768 N N . GLN A 1 97 ? -16.697 -2.588 6.229 1.00 89.00 97 GLN A N 1
ATOM 769 C CA . GLN A 1 97 ? -17.565 -2.625 7.405 1.00 89.00 97 GLN A CA 1
ATOM 770 C C . GLN A 1 97 ? -18.778 -3.496 7.095 1.00 89.00 97 GLN A C 1
ATOM 772 O O . GLN A 1 97 ? -19.362 -3.382 6.019 1.00 89.00 97 GLN A O 1
ATOM 777 N N . ASP A 1 98 ? -19.182 -4.334 8.047 1.00 84.94 98 ASP A N 1
ATOM 778 C CA . ASP A 1 98 ? -20.292 -5.262 7.837 1.00 84.94 98 ASP A CA 1
ATOM 779 C C . ASP A 1 98 ? -21.582 -4.522 7.449 1.00 84.94 98 ASP A C 1
ATOM 781 O O . ASP A 1 98 ? -22.044 -3.609 8.145 1.00 84.94 98 ASP A O 1
ATOM 785 N N . GLY A 1 99 ? -22.169 -4.934 6.323 1.00 83.12 99 GLY A N 1
ATOM 786 C CA . GLY A 1 99 ? -23.401 -4.354 5.785 1.00 83.12 99 GLY A CA 1
ATOM 787 C C . GLY A 1 99 ? -23.233 -2.988 5.112 1.00 83.12 99 GLY A C 1
ATOM 788 O O . GLY A 1 99 ? -24.237 -2.340 4.828 1.00 83.12 99 GLY A O 1
ATOM 789 N N . GLN A 1 100 ? -22.001 -2.539 4.863 1.00 85.25 100 GLN A N 1
ATOM 790 C CA . GLN A 1 100 ? -21.698 -1.322 4.109 1.00 85.25 100 GLN A CA 1
ATOM 791 C C . GLN A 1 100 ? -20.821 -1.658 2.895 1.00 85.25 100 GLN A C 1
ATOM 793 O O . GLN A 1 100 ? -20.023 -2.596 2.955 1.00 85.25 100 GLN A O 1
ATOM 798 N N . PRO A 1 101 ? -20.948 -0.914 1.783 1.00 88.44 101 PRO A N 1
ATOM 799 C CA . PRO A 1 101 ? -20.000 -1.025 0.685 1.00 88.44 101 PRO A CA 1
ATOM 800 C C . PRO A 1 101 ? -18.597 -0.605 1.143 1.00 88.44 101 PRO A C 1
ATOM 802 O O . PRO A 1 101 ? -18.447 0.264 2.005 1.00 88.44 101 PRO A O 1
ATOM 805 N N . ASP A 1 102 ? -17.573 -1.201 0.532 1.00 89.44 102 ASP A N 1
ATOM 806 C CA . ASP A 1 102 ? -16.182 -0.844 0.805 1.00 89.44 102 ASP A CA 1
ATOM 807 C C . ASP A 1 102 ? -15.935 0.636 0.481 1.00 89.44 102 ASP A C 1
ATOM 809 O O . ASP A 1 102 ? -16.192 1.102 -0.633 1.00 89.44 102 ASP A O 1
ATOM 813 N N . ALA A 1 103 ? -15.397 1.374 1.451 1.00 91.19 103 ALA A N 1
ATOM 814 C CA . ALA A 1 103 ? -15.066 2.785 1.294 1.00 91.19 103 ALA A CA 1
ATOM 815 C C . ALA A 1 103 ? -13.586 2.944 0.934 1.00 91.19 103 ALA A C 1
ATOM 817 O O . ALA A 1 103 ? -12.712 2.514 1.688 1.00 91.19 103 ALA A O 1
ATOM 818 N N . ARG A 1 104 ? -13.290 3.590 -0.199 1.00 93.88 104 ARG A N 1
ATOM 819 C CA . ARG A 1 104 ? -11.919 3.948 -0.599 1.00 93.88 104 ARG A CA 1
ATOM 820 C C . ARG A 1 104 ? -11.614 5.378 -0.182 1.00 93.88 104 ARG A C 1
ATOM 822 O O . ARG A 1 104 ? -12.254 6.308 -0.664 1.00 93.88 104 ARG A O 1
ATOM 829 N N . LEU A 1 105 ? -10.631 5.541 0.693 1.00 93.06 105 LEU A N 1
ATOM 830 C CA . LEU A 1 105 ? -10.310 6.805 1.345 1.00 93.06 105 LEU A CA 1
ATOM 831 C C . LEU A 1 105 ? -8.835 7.145 1.164 1.00 93.06 105 LEU A C 1
ATOM 833 O O . LEU A 1 105 ? -7.974 6.262 1.215 1.00 93.06 105 LEU A O 1
ATOM 837 N N . SER A 1 106 ? -8.527 8.434 1.012 1.00 91.69 106 SER A N 1
ATOM 838 C CA . SER A 1 106 ? -7.153 8.892 1.227 1.00 91.69 106 SER A CA 1
ATOM 839 C C . SER A 1 106 ? -6.743 8.634 2.685 1.00 91.69 106 SER A C 1
ATOM 841 O O . SER A 1 106 ? -7.597 8.434 3.553 1.00 91.69 106 SER A O 1
ATOM 843 N N . VAL A 1 107 ? -5.442 8.666 2.991 1.00 90.25 107 VAL A N 1
ATOM 844 C CA . VAL A 1 107 ? -4.981 8.512 4.383 1.00 90.25 107 VAL A CA 1
ATOM 845 C C . VAL A 1 107 ? -5.614 9.568 5.294 1.00 90.25 107 VAL A C 1
ATOM 847 O O . VAL A 1 107 ? -6.050 9.246 6.393 1.00 90.25 107 VAL A O 1
ATOM 850 N N . ASN A 1 108 ? -5.718 10.814 4.829 1.00 89.94 108 ASN A N 1
ATOM 851 C CA . ASN A 1 108 ? -6.286 11.903 5.622 1.00 89.94 108 ASN A CA 1
ATOM 852 C C . ASN A 1 108 ? -7.786 11.707 5.866 1.00 89.94 108 ASN A C 1
ATOM 854 O O . ASN A 1 108 ? -8.234 11.860 7.000 1.00 89.94 108 ASN A O 1
ATOM 858 N N . ASP A 1 109 ? -8.546 11.310 4.841 1.00 91.81 109 ASP A N 1
ATOM 859 C CA . ASP A 1 109 ? -9.987 11.056 4.987 1.00 91.81 109 ASP A CA 1
ATOM 860 C C . ASP A 1 109 ? -10.242 9.858 5.906 1.00 91.81 109 ASP A C 1
ATOM 862 O O . ASP A 1 109 ? -11.123 9.896 6.765 1.00 91.81 109 ASP A O 1
ATOM 866 N N . TYR A 1 110 ? -9.416 8.814 5.785 1.00 92.38 110 TYR A N 1
ATOM 867 C CA . TYR A 1 110 ? -9.442 7.675 6.692 1.00 92.38 110 TYR A CA 1
ATOM 868 C C . TYR A 1 110 ? -9.210 8.107 8.144 1.00 92.38 110 TYR A C 1
ATOM 870 O O . TYR A 1 110 ? -9.972 7.720 9.028 1.00 92.38 110 TYR A O 1
ATOM 878 N N . LEU A 1 111 ? -8.180 8.916 8.408 1.00 90.38 111 LEU A N 1
ATOM 879 C CA . LEU A 1 111 ? -7.877 9.388 9.760 1.00 90.38 111 LEU A CA 1
ATOM 880 C C . LEU A 1 111 ? -8.978 10.308 10.305 1.00 90.38 111 LEU A C 1
ATOM 882 O O . LEU A 1 111 ? -9.325 10.200 11.480 1.00 90.38 111 LEU A O 1
ATOM 886 N N . ALA A 1 112 ? -9.576 11.153 9.466 1.00 88.81 112 ALA A N 1
ATOM 887 C CA . ALA A 1 112 ? -10.697 12.003 9.861 1.00 88.81 112 ALA A CA 1
ATOM 888 C C . ALA A 1 112 ? -11.944 11.183 10.237 1.00 88.81 112 ALA A C 1
ATOM 890 O O . ALA A 1 112 ? -12.608 11.481 11.230 1.00 88.81 112 ALA A O 1
ATOM 891 N N . GLN A 1 113 ? -12.252 10.129 9.476 1.00 89.00 113 GLN A N 1
ATOM 892 C CA . GLN A 1 113 ? -13.459 9.323 9.679 1.00 89.00 113 GLN A CA 1
ATOM 893 C C . GLN A 1 113 ? -13.289 8.225 10.742 1.00 89.00 113 GLN A C 1
ATOM 895 O O . GLN A 1 113 ? -14.222 7.912 11.486 1.00 89.00 113 GLN A O 1
ATOM 900 N N . PHE A 1 114 ? -12.106 7.615 10.810 1.00 87.81 114 PHE A N 1
ATOM 901 C CA . PHE A 1 114 ? -11.848 6.403 11.591 1.00 87.81 114 PHE A CA 1
ATOM 902 C C . PHE A 1 114 ? -10.689 6.529 12.577 1.00 87.81 114 PHE A C 1
ATOM 904 O O . PHE A 1 114 ? -10.437 5.576 13.315 1.00 87.81 114 PHE A O 1
ATOM 911 N N . GLY A 1 115 ? -10.020 7.681 12.661 1.00 83.94 115 GLY A N 1
ATOM 912 C CA . GLY A 1 115 ? -8.882 7.891 13.561 1.00 83.94 115 GLY A CA 1
ATOM 913 C C . GLY A 1 115 ? -9.189 7.589 15.029 1.00 83.94 115 GLY A C 1
ATOM 914 O O . GLY A 1 115 ? -8.329 7.076 15.730 1.00 83.94 115 GLY A O 1
ATOM 915 N N . ASN A 1 116 ? -10.431 7.799 15.478 1.00 80.31 116 ASN A N 1
ATOM 916 C CA . ASN A 1 116 ? -10.871 7.479 16.846 1.00 80.31 116 ASN A CA 1
ATOM 917 C C . ASN A 1 116 ? -11.307 6.013 17.041 1.00 80.31 116 ASN A C 1
ATOM 919 O O . ASN A 1 116 ? -11.559 5.582 18.162 1.00 80.31 116 ASN A O 1
ATOM 923 N N . ARG A 1 117 ? -11.435 5.239 15.957 1.00 74.62 117 ARG A N 1
ATOM 924 C CA . ARG A 1 117 ? -11.863 3.824 15.947 1.00 74.62 117 ARG A CA 1
ATOM 925 C C . ARG A 1 117 ? -10.714 2.879 15.594 1.00 74.62 117 ARG A C 1
ATOM 927 O O . ARG A 1 117 ? -10.923 1.691 15.348 1.00 74.62 117 ARG A O 1
ATOM 934 N N . SER A 1 118 ? -9.502 3.411 15.534 1.00 68.94 118 SER A N 1
ATOM 935 C CA . SER A 1 118 ? -8.383 2.775 14.865 1.00 68.94 118 SER A CA 1
ATOM 936 C C . SER A 1 118 ? -7.746 1.625 15.653 1.00 68.94 118 SER A C 1
ATOM 938 O O . SER A 1 118 ? -7.097 0.766 15.056 1.00 68.94 118 SER A O 1
ATOM 940 N N . ALA A 1 119 ? -7.998 1.530 16.963 1.00 68.06 119 ALA A N 1
ATOM 941 C CA . ALA A 1 119 ? -7.498 0.448 17.815 1.00 68.06 119 ALA A CA 1
ATOM 942 C C . ALA A 1 119 ? -8.016 -0.951 17.412 1.00 68.06 119 ALA A C 1
ATOM 944 O O . ALA A 1 119 ? -7.320 -1.943 17.614 1.00 68.06 119 ALA A O 1
ATOM 945 N N . ALA A 1 120 ? -9.207 -1.043 16.806 1.00 75.50 120 ALA A N 1
ATOM 946 C CA . ALA A 1 120 ? -9.849 -2.314 16.448 1.00 75.50 120 ALA A CA 1
ATOM 947 C C . ALA A 1 120 ? -9.645 -2.730 14.976 1.00 75.50 120 ALA A C 1
ATOM 949 O O . ALA A 1 120 ? -10.309 -3.641 14.481 1.00 75.50 120 ALA A O 1
ATOM 950 N N . VAL A 1 121 ? -8.744 -2.054 14.262 1.00 87.31 121 VAL A N 1
ATOM 951 C CA . VAL A 1 121 ? -8.486 -2.278 12.836 1.00 87.31 121 VAL A CA 1
ATOM 952 C C . VAL A 1 121 ? -7.788 -3.616 12.592 1.00 87.31 121 VAL A C 1
ATOM 954 O O . VAL A 1 121 ? -6.730 -3.915 13.170 1.00 87.31 121 VAL A O 1
ATOM 957 N N . GLN A 1 122 ? -8.344 -4.384 11.657 1.00 90.12 122 GLN A N 1
ATOM 958 C CA . GLN A 1 122 ? -7.777 -5.643 11.182 1.00 90.12 122 GLN A CA 1
ATOM 959 C C . GLN A 1 122 ? -7.285 -5.510 9.742 1.00 90.12 122 GLN A C 1
ATOM 961 O O . GLN A 1 122 ? -7.927 -4.877 8.908 1.00 90.12 122 GLN A O 1
ATOM 966 N N . PHE A 1 123 ? -6.140 -6.123 9.459 1.00 92.75 123 PHE A N 1
ATOM 967 C CA . PHE A 1 123 ? -5.595 -6.219 8.112 1.00 92.75 123 PHE A CA 1
ATOM 968 C C . PHE A 1 123 ? -6.319 -7.319 7.333 1.00 92.75 123 PHE A C 1
ATOM 970 O O . PHE A 1 123 ? -6.437 -8.439 7.827 1.00 92.75 123 PHE A O 1
ATOM 977 N N . LYS A 1 124 ? -6.782 -7.001 6.121 1.00 93.50 124 LYS A N 1
ATOM 978 C CA . LYS A 1 124 ? -7.439 -7.951 5.208 1.00 93.50 124 LYS A CA 1
ATOM 979 C C . LYS A 1 124 ? -6.557 -8.291 4.004 1.00 93.50 124 LYS A C 1
ATOM 981 O O . LYS A 1 124 ? -6.639 -9.396 3.480 1.00 93.50 124 LYS A O 1
ATOM 986 N N . GLY A 1 125 ? -5.717 -7.355 3.569 1.00 94.19 125 GLY A N 1
ATOM 987 C CA . GLY A 1 125 ? -4.820 -7.534 2.432 1.00 94.19 125 GLY A CA 1
ATOM 988 C C . GLY A 1 125 ? -4.234 -6.213 1.943 1.00 94.19 125 GLY A C 1
ATOM 989 O O . GLY A 1 125 ? -4.500 -5.150 2.507 1.00 94.19 125 GLY A O 1
ATOM 990 N N . ALA A 1 126 ? -3.480 -6.262 0.849 1.00 95.56 126 ALA A N 1
ATOM 991 C CA . ALA A 1 126 ? -2.965 -5.080 0.172 1.00 95.56 126 ALA A CA 1
ATOM 992 C C . ALA A 1 126 ? -2.858 -5.267 -1.351 1.00 95.56 126 ALA A C 1
ATOM 994 O O . ALA A 1 126 ? -2.621 -6.369 -1.842 1.00 95.56 126 ALA A O 1
ATOM 995 N N . GLU A 1 127 ? -2.966 -4.170 -2.097 1.00 95.75 127 GLU A N 1
ATOM 996 C CA . GLU A 1 127 ? -2.352 -4.046 -3.419 1.00 95.75 127 GLU A CA 1
ATOM 997 C C . GLU A 1 127 ? -1.015 -3.337 -3.249 1.00 95.75 127 GLU A C 1
ATOM 999 O O . GLU A 1 127 ? -0.929 -2.278 -2.616 1.00 95.75 127 GLU A O 1
ATOM 1004 N N . VAL A 1 128 ? 0.043 -3.919 -3.797 1.00 95.38 128 VAL A N 1
ATOM 1005 C CA . VAL A 1 128 ? 1.406 -3.431 -3.593 1.00 95.38 128 VAL A CA 1
ATOM 1006 C C . VAL A 1 128 ? 2.125 -3.316 -4.921 1.00 95.38 128 VAL A C 1
ATOM 1008 O O . VAL A 1 128 ? 1.883 -4.080 -5.855 1.00 95.38 128 VAL A O 1
ATOM 1011 N N . VAL A 1 129 ? 3.021 -2.344 -5.000 1.00 93.12 129 VAL A N 1
ATOM 1012 C CA . VAL A 1 129 ? 3.795 -2.057 -6.202 1.00 93.12 129 VAL A CA 1
ATOM 1013 C C . VAL A 1 129 ? 5.267 -2.233 -5.883 1.00 93.12 129 VAL A C 1
ATOM 1015 O O . VAL A 1 129 ? 5.781 -1.665 -4.918 1.00 93.12 129 VAL A O 1
ATOM 1018 N N . TYR A 1 130 ? 5.936 -3.031 -6.702 1.00 93.06 130 TYR A N 1
ATOM 1019 C CA . TYR A 1 130 ? 7.376 -3.178 -6.716 1.00 93.06 130 TYR A CA 1
ATOM 1020 C C . TYR A 1 130 ? 7.961 -2.327 -7.834 1.00 93.06 130 TYR A C 1
ATOM 1022 O O . TYR A 1 130 ? 7.652 -2.535 -9.007 1.00 93.06 130 TYR A O 1
ATOM 1030 N N . TYR A 1 131 ? 8.826 -1.395 -7.461 1.00 90.56 131 TYR A N 1
ATOM 1031 C CA . TYR A 1 131 ? 9.652 -0.642 -8.391 1.00 90.56 131 TYR A CA 1
ATOM 1032 C C . TYR A 1 131 ? 10.992 -1.360 -8.495 1.00 90.56 131 TYR A C 1
ATOM 1034 O O . TYR A 1 131 ? 11.764 -1.404 -7.533 1.00 90.56 131 TYR A O 1
ATOM 1042 N N . GLY A 1 132 ? 11.207 -1.991 -9.644 1.00 89.44 132 GLY A N 1
ATOM 1043 C CA . GLY A 1 132 ? 12.388 -2.783 -9.944 1.00 89.44 132 GLY A CA 1
ATOM 1044 C C . GLY A 1 132 ? 13.466 -1.986 -10.670 1.00 89.44 132 GLY A C 1
ATOM 1045 O O . GLY A 1 132 ? 13.570 -0.764 -10.557 1.00 89.44 132 GLY A O 1
ATOM 1046 N N . GLN A 1 133 ? 14.273 -2.713 -11.444 1.00 86.38 133 GLN A N 1
ATOM 1047 C CA . GLN A 1 133 ? 15.379 -2.134 -12.188 1.00 86.38 133 GLN A CA 1
ATOM 1048 C C . GLN A 1 133 ? 14.889 -1.073 -13.175 1.00 86.38 133 GLN A C 1
ATOM 1050 O O . GLN A 1 133 ? 13.843 -1.202 -13.816 1.00 86.38 133 GLN A O 1
ATOM 1055 N N . SER A 1 134 ? 15.697 -0.027 -13.301 1.00 89.50 134 SER A N 1
ATOM 1056 C CA . SER A 1 134 ? 15.501 1.009 -14.297 1.00 89.50 134 SER A CA 1
ATOM 1057 C C . SER A 1 134 ? 16.566 0.939 -15.375 1.00 89.50 134 SER A C 1
ATOM 1059 O O . SER A 1 134 ? 17.728 0.644 -15.093 1.00 89.50 134 SER A O 1
ATOM 1061 N N . ILE A 1 135 ? 16.164 1.226 -16.605 1.00 89.44 135 ILE A N 1
ATOM 1062 C CA . ILE A 1 135 ? 17.023 1.229 -17.783 1.00 89.44 135 ILE A CA 1
ATOM 1063 C C . ILE A 1 135 ? 16.949 2.591 -18.461 1.00 89.44 135 ILE A C 1
ATOM 1065 O O . ILE A 1 135 ? 15.908 3.251 -18.455 1.00 89.44 135 ILE A O 1
ATOM 1069 N N . LYS A 1 136 ? 18.064 3.006 -19.058 1.00 90.75 136 LYS A N 1
ATOM 1070 C CA . LYS A 1 136 ? 18.099 4.158 -19.952 1.00 90.75 136 LYS A CA 1
ATOM 1071 C C . LYS A 1 136 ? 17.927 3.648 -21.379 1.00 90.75 136 LYS A C 1
ATOM 1073 O O . LYS A 1 136 ? 18.676 2.779 -21.817 1.00 90.75 136 LYS A O 1
ATOM 1078 N N . THR A 1 137 ? 16.914 4.144 -22.072 1.00 89.12 137 THR A N 1
ATOM 1079 C CA . THR A 1 137 ? 16.622 3.784 -23.463 1.00 89.12 137 THR A CA 1
ATOM 1080 C C . THR A 1 137 ? 17.630 4.427 -24.417 1.00 89.12 137 THR A C 1
ATOM 1082 O O . THR A 1 137 ? 18.344 5.362 -24.049 1.00 89.12 137 THR A O 1
ATOM 1085 N N . ALA A 1 138 ? 17.658 3.965 -25.670 1.00 91.25 138 ALA A N 1
ATOM 1086 C CA . ALA A 1 138 ? 18.498 4.554 -26.715 1.00 91.25 138 ALA A CA 1
ATOM 1087 C C . ALA A 1 138 ? 18.172 6.037 -26.986 1.00 91.25 138 ALA A C 1
ATOM 1089 O O . ALA A 1 138 ? 19.069 6.807 -27.311 1.00 91.25 138 ALA A O 1
ATOM 1090 N N . ALA A 1 139 ? 16.913 6.451 -26.787 1.00 89.75 139 ALA A N 1
ATOM 1091 C CA . ALA A 1 139 ? 16.480 7.846 -26.895 1.00 89.75 139 ALA A CA 1
ATOM 1092 C C . ALA A 1 139 ? 16.949 8.725 -25.716 1.00 89.75 139 ALA A C 1
ATOM 1094 O O . ALA A 1 139 ? 16.776 9.939 -25.735 1.00 89.75 139 ALA A O 1
ATOM 1095 N N . GLY A 1 140 ? 17.557 8.127 -24.687 1.00 88.44 140 GLY A N 1
ATOM 1096 C CA . GLY A 1 140 ? 18.021 8.819 -23.487 1.00 88.44 140 GLY A CA 1
ATOM 1097 C C . GLY A 1 140 ? 16.996 8.878 -22.353 1.00 88.44 140 GLY A C 1
ATOM 1098 O O . GLY A 1 140 ? 17.375 9.253 -21.240 1.00 88.44 140 GLY A O 1
ATOM 1099 N N . ASP A 1 141 ? 15.754 8.451 -22.596 1.00 90.50 141 ASP A N 1
ATOM 1100 C CA . ASP A 1 141 ? 14.685 8.400 -21.595 1.00 90.50 141 ASP A CA 1
ATOM 1101 C C . ASP A 1 141 ? 14.890 7.262 -20.600 1.00 90.50 141 ASP A C 1
ATOM 1103 O O . ASP A 1 141 ? 15.362 6.179 -20.960 1.00 90.50 141 ASP A O 1
ATOM 1107 N N . TRP A 1 142 ? 14.480 7.477 -19.353 1.00 89.69 142 TRP A N 1
ATOM 1108 C CA . TRP A 1 142 ? 14.478 6.435 -18.334 1.00 89.69 142 TRP A CA 1
ATOM 1109 C C . TRP A 1 142 ? 13.155 5.674 -18.327 1.00 89.69 142 TRP A C 1
ATOM 1111 O O . TRP A 1 142 ? 12.074 6.263 -18.380 1.00 89.69 142 TRP A O 1
ATOM 1121 N N . GLN A 1 143 ? 13.244 4.355 -18.191 1.00 91.12 143 GLN A N 1
ATOM 1122 C CA . GLN A 1 143 ? 12.103 3.483 -17.941 1.00 91.12 143 GLN A CA 1
ATOM 1123 C C . GLN A 1 143 ? 12.374 2.623 -16.711 1.00 91.12 143 GLN A C 1
ATOM 1125 O O . GLN A 1 143 ? 13.488 2.135 -16.522 1.00 91.12 143 GLN A O 1
ATOM 1130 N N . THR A 1 144 ? 11.353 2.412 -15.890 1.00 90.56 144 THR A N 1
ATOM 1131 C CA . THR A 1 144 ? 11.421 1.579 -14.686 1.00 90.56 144 THR A CA 1
ATOM 1132 C C . THR A 1 144 ? 10.459 0.411 -14.825 1.00 90.56 144 THR A C 1
ATOM 1134 O O . THR A 1 144 ? 9.301 0.601 -15.200 1.00 90.56 144 THR A O 1
ATOM 1137 N N . MET A 1 145 ? 10.927 -0.793 -14.499 1.00 92.31 145 MET A N 1
ATOM 1138 C CA . MET A 1 145 ? 10.053 -1.954 -14.376 1.00 92.31 145 MET A CA 1
ATOM 1139 C C . MET A 1 145 ? 9.182 -1.804 -13.129 1.00 92.31 145 MET A C 1
ATOM 1141 O O . MET A 1 145 ? 9.692 -1.651 -12.018 1.00 92.31 145 MET A O 1
ATOM 1145 N N . VAL A 1 146 ? 7.870 -1.871 -13.311 1.00 92.75 146 VAL A N 1
ATOM 1146 C CA . VAL A 1 146 ? 6.884 -1.762 -12.239 1.00 92.75 146 VAL A CA 1
ATOM 1147 C C . VAL A 1 146 ? 6.052 -3.034 -12.219 1.00 92.75 146 VAL A C 1
ATOM 1149 O O . VAL A 1 146 ? 5.386 -3.351 -13.203 1.00 92.75 146 VAL A O 1
ATOM 1152 N N . THR A 1 147 ? 6.077 -3.755 -11.098 1.00 95.00 147 THR A N 1
ATOM 1153 C CA . THR A 1 147 ? 5.234 -4.936 -10.882 1.00 95.00 147 THR A CA 1
ATOM 1154 C C . THR A 1 147 ? 4.176 -4.635 -9.833 1.00 95.00 147 THR A C 1
ATOM 1156 O O . THR A 1 147 ? 4.498 -4.350 -8.680 1.00 95.00 147 THR A O 1
ATOM 1159 N N . THR A 1 148 ? 2.908 -4.729 -10.209 1.00 94.94 148 THR A N 1
ATOM 1160 C CA . THR A 1 148 ? 1.765 -4.611 -9.306 1.00 94.94 148 THR A CA 1
ATOM 1161 C C . THR A 1 148 ? 1.294 -5.998 -8.895 1.00 94.94 148 THR A C 1
ATOM 1163 O O . THR A 1 148 ? 1.080 -6.858 -9.744 1.00 94.94 148 THR A O 1
ATOM 1166 N N . TYR A 1 149 ? 1.100 -6.194 -7.595 1.00 96.12 149 TYR A N 1
ATOM 1167 C CA . TYR A 1 149 ? 0.514 -7.393 -7.005 1.00 96.12 149 TYR A CA 1
ATOM 1168 C C . TYR A 1 149 ? -0.816 -6.990 -6.378 1.00 96.12 149 TYR A C 1
ATOM 1170 O O . TYR A 1 149 ? -0.831 -6.158 -5.464 1.00 96.12 149 TYR A O 1
ATOM 1178 N N . ARG A 1 150 ? -1.927 -7.539 -6.870 1.00 93.44 150 ARG A N 1
ATOM 1179 C CA . ARG A 1 150 ? -3.267 -7.207 -6.373 1.00 93.44 150 ARG A CA 1
ATOM 1180 C C . ARG A 1 150 ? -3.786 -8.270 -5.415 1.00 93.44 150 ARG A C 1
ATOM 1182 O O . ARG A 1 150 ? -3.463 -9.447 -5.546 1.00 93.44 150 ARG A O 1
ATOM 1189 N N . ASN A 1 151 ? -4.622 -7.847 -4.468 1.00 88.25 151 ASN A N 1
ATOM 1190 C CA . ASN A 1 151 ? -5.280 -8.729 -3.497 1.00 88.25 151 ASN A CA 1
ATOM 1191 C C . ASN A 1 151 ? -4.309 -9.623 -2.695 1.00 88.25 151 ASN A C 1
ATOM 1193 O O . ASN A 1 151 ? -4.621 -10.774 -2.394 1.00 88.25 151 ASN A O 1
ATOM 1197 N N . ALA A 1 152 ? -3.129 -9.109 -2.338 1.00 92.44 152 ALA A N 1
ATOM 1198 C CA . ALA A 1 152 ? -2.159 -9.844 -1.537 1.00 92.44 152 ALA A CA 1
ATOM 1199 C C . ALA A 1 152 ? -2.623 -9.933 -0.077 1.00 92.44 152 ALA A C 1
ATOM 1201 O O . ALA A 1 152 ? -2.673 -8.924 0.629 1.00 92.44 152 ALA A O 1
ATOM 1202 N N . THR A 1 153 ? -2.950 -11.135 0.390 1.00 90.56 153 THR A N 1
ATOM 1203 C CA . THR A 1 153 ? -3.411 -11.375 1.772 1.00 90.56 153 THR A CA 1
ATOM 1204 C C . THR A 1 153 ? -2.327 -11.972 2.664 1.00 90.56 153 THR A C 1
ATOM 1206 O O . THR A 1 153 ? -2.383 -11.830 3.883 1.00 90.56 153 THR A O 1
ATOM 1209 N N . THR A 1 154 ? -1.316 -12.612 2.071 1.00 90.69 154 THR A N 1
ATOM 1210 C CA . THR A 1 154 ? -0.206 -13.257 2.783 1.00 90.69 154 THR A CA 1
ATOM 1211 C C . THR A 1 154 ? 1.141 -12.876 2.170 1.00 90.69 154 THR A C 1
ATOM 1213 O O . THR A 1 154 ? 1.224 -12.460 1.012 1.00 90.69 154 THR A O 1
ATOM 1216 N N . PHE A 1 155 ? 2.210 -12.991 2.963 1.00 92.06 155 PHE A N 1
ATOM 1217 C CA . PHE A 1 155 ? 3.559 -12.576 2.578 1.00 92.06 155 PHE A CA 1
ATOM 1218 C C . PHE A 1 155 ? 4.585 -13.627 3.002 1.00 92.06 155 PHE A C 1
ATOM 1220 O O . PHE A 1 155 ? 4.571 -14.089 4.142 1.00 92.06 155 PHE A O 1
ATOM 1227 N N . THR A 1 156 ? 5.515 -13.967 2.110 1.00 88.62 156 THR A N 1
ATOM 1228 C CA . THR A 1 156 ? 6.622 -14.895 2.392 1.00 88.62 156 THR A CA 1
ATOM 1229 C C . THR A 1 156 ? 7.939 -14.182 2.145 1.00 88.62 156 THR A C 1
ATOM 1231 O O . THR A 1 156 ? 8.195 -13.748 1.025 1.00 88.62 156 THR A O 1
ATOM 1234 N N . GLY A 1 157 ? 8.776 -14.028 3.177 1.00 79.12 157 GLY A N 1
ATOM 1235 C CA . GLY A 1 157 ? 10.121 -13.455 3.024 1.00 79.12 157 GLY A CA 1
ATOM 1236 C C . GLY A 1 157 ? 10.143 -12.099 2.307 1.00 79.12 157 GLY A C 1
ATOM 1237 O O . GLY A 1 157 ? 11.031 -11.857 1.499 1.00 79.12 157 GLY A O 1
ATOM 1238 N N . ASN A 1 158 ? 9.151 -11.239 2.576 1.00 85.06 158 ASN A N 1
ATOM 1239 C CA . ASN A 1 158 ? 8.946 -9.920 1.960 1.00 85.06 158 ASN A CA 1
ATOM 1240 C C . ASN A 1 158 ? 8.295 -9.889 0.562 1.00 85.06 158 ASN A C 1
ATOM 1242 O O . ASN A 1 158 ? 8.146 -8.814 -0.022 1.00 85.06 158 ASN A O 1
ATOM 1246 N N . LYS A 1 159 ? 7.883 -11.041 0.029 1.00 88.94 159 LYS A N 1
ATOM 1247 C CA . LYS A 1 159 ? 7.155 -11.135 -1.237 1.00 88.94 159 LYS A CA 1
ATOM 1248 C C . LYS A 1 159 ? 5.653 -11.329 -0.982 1.00 88.94 159 LYS A C 1
ATOM 1250 O O . LYS A 1 159 ? 5.300 -12.222 -0.208 1.00 88.94 159 LYS A O 1
ATOM 1255 N N . PRO A 1 160 ? 4.772 -10.532 -1.608 1.00 94.00 160 PRO A N 1
ATOM 1256 C CA . PRO A 1 160 ? 3.330 -10.759 -1.557 1.00 94.00 160 PRO A CA 1
ATOM 1257 C C . PRO A 1 160 ? 2.957 -12.052 -2.292 1.00 94.00 160 PRO A C 1
ATOM 1259 O O . PRO A 1 160 ? 3.463 -12.321 -3.383 1.00 94.00 160 PRO A O 1
ATOM 1262 N N . GLN A 1 161 ? 2.043 -12.826 -1.713 1.00 94.19 161 GLN A N 1
ATOM 1263 C CA . GLN A 1 161 ? 1.357 -13.913 -2.407 1.00 94.19 161 GLN A CA 1
ATOM 1264 C C . GLN A 1 161 ? 0.059 -13.347 -2.988 1.00 94.19 161 GLN A C 1
ATOM 1266 O O . GLN A 1 161 ? -0.875 -13.032 -2.249 1.00 94.19 161 GLN A O 1
ATOM 1271 N N . ALA A 1 162 ? 0.035 -13.161 -4.305 1.00 90.94 162 ALA A N 1
ATOM 1272 C CA . ALA A 1 162 ? -1.071 -12.565 -5.045 1.00 90.94 162 ALA A CA 1
ATOM 1273 C C . ALA A 1 162 ? -1.434 -13.448 -6.240 1.00 90.94 162 ALA A C 1
ATOM 1275 O O . ALA A 1 162 ? -0.553 -14.035 -6.868 1.00 90.94 162 ALA A O 1
ATOM 1276 N N . SER A 1 163 ? -2.725 -13.524 -6.556 1.00 84.38 163 SER A N 1
ATOM 1277 C CA . SER A 1 163 ? -3.229 -14.241 -7.733 1.00 84.38 163 SER A CA 1
ATOM 1278 C C . SER A 1 163 ? -3.2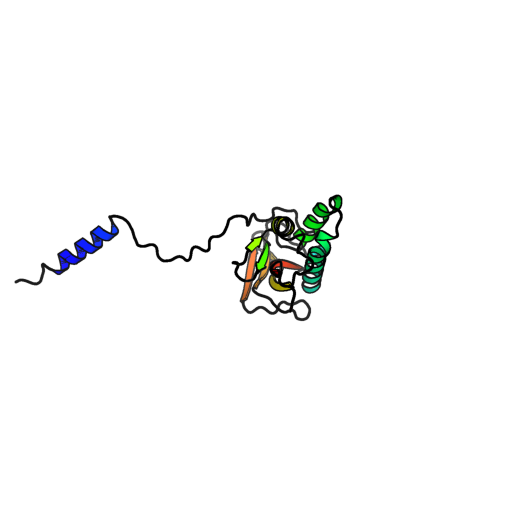00 -13.393 -9.006 1.00 84.38 163 SER A C 1
ATOM 1280 O O . SER A 1 163 ? -3.099 -13.947 -10.096 1.00 84.38 163 SER A O 1
ATOM 1282 N N . ASP A 1 164 ? -3.264 -12.067 -8.875 1.00 91.44 164 ASP A N 1
ATOM 1283 C CA . ASP A 1 164 ? -3.193 -11.115 -9.985 1.00 91.44 164 ASP A CA 1
ATOM 1284 C C . ASP A 1 164 ? -1.897 -10.300 -9.875 1.00 91.44 164 ASP A C 1
ATOM 1286 O O . ASP A 1 164 ? -1.680 -9.554 -8.911 1.00 91.44 164 ASP A O 1
ATOM 1290 N N . ILE A 1 165 ? -1.011 -10.505 -10.852 1.00 95.25 165 ILE A N 1
ATOM 1291 C CA . ILE A 1 165 ? 0.309 -9.887 -10.934 1.00 95.25 165 ILE A CA 1
ATOM 1292 C C . ILE A 1 165 ? 0.485 -9.330 -12.343 1.00 95.25 165 ILE A C 1
ATOM 1294 O O . ILE A 1 165 ? 0.433 -10.072 -13.324 1.00 95.25 165 ILE A O 1
ATOM 1298 N N . ALA A 1 166 ? 0.762 -8.033 -12.439 1.00 94.44 166 ALA A N 1
ATOM 1299 C CA . ALA A 1 166 ? 1.018 -7.356 -13.704 1.00 94.44 166 ALA A CA 1
ATOM 1300 C C . ALA A 1 166 ? 2.374 -6.653 -13.659 1.00 94.44 166 ALA A C 1
ATOM 1302 O O . ALA A 1 166 ? 2.665 -5.934 -12.705 1.00 94.44 166 ALA A O 1
ATOM 1303 N N . THR A 1 167 ? 3.186 -6.827 -14.700 1.00 95.25 167 THR A N 1
ATOM 1304 C CA . THR A 1 167 ? 4.479 -6.147 -14.843 1.00 95.25 167 THR A CA 1
ATOM 1305 C C . THR A 1 167 ? 4.483 -5.306 -16.106 1.00 95.25 167 THR A C 1
ATOM 1307 O O . THR A 1 167 ? 4.137 -5.798 -17.178 1.00 95.25 167 THR A O 1
ATOM 1310 N N . VAL A 1 168 ? 4.894 -4.048 -15.980 1.00 93.25 168 VAL A N 1
ATOM 1311 C CA . VAL A 1 168 ? 4.977 -3.089 -17.086 1.00 93.25 168 VAL A CA 1
ATOM 1312 C C . VAL A 1 168 ? 6.275 -2.289 -17.015 1.00 93.25 168 VAL A C 1
ATOM 1314 O O . VAL A 1 168 ? 6.860 -2.124 -15.944 1.00 93.25 168 VAL A O 1
ATOM 1317 N N . MET A 1 169 ? 6.717 -1.770 -18.160 1.00 91.88 169 MET A N 1
ATOM 1318 C CA . MET A 1 169 ? 7.779 -0.766 -18.228 1.00 91.88 169 MET A CA 1
ATOM 1319 C C . MET A 1 169 ? 7.139 0.618 -18.270 1.00 91.88 169 MET A C 1
ATOM 1321 O O . MET A 1 169 ? 6.398 0.928 -19.202 1.00 91.88 169 MET A O 1
ATOM 1325 N N . THR A 1 170 ? 7.429 1.447 -17.271 1.00 88.69 170 THR A N 1
ATOM 1326 C CA . THR A 1 170 ? 6.833 2.781 -17.142 1.00 88.69 170 THR A CA 1
ATOM 1327 C C . THR A 1 170 ? 7.901 3.848 -17.369 1.00 88.69 170 THR A C 1
ATOM 1329 O O . THR A 1 170 ? 8.963 3.772 -16.742 1.00 88.69 170 THR A O 1
ATOM 1332 N N . 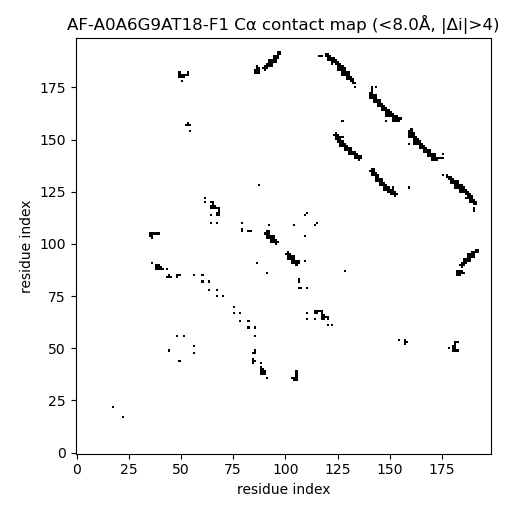PRO A 1 171 ? 7.660 4.851 -18.232 1.00 88.88 171 PRO A N 1
ATOM 1333 C CA . PRO A 1 171 ? 8.580 5.971 -18.385 1.00 88.88 171 PRO A CA 1
ATOM 1334 C C . PRO A 1 171 ? 8.672 6.770 -17.082 1.00 88.88 171 PRO A C 1
ATOM 1336 O O . PRO A 1 171 ? 7.665 7.011 -16.413 1.00 88.88 171 PRO A O 1
ATOM 1339 N N . VAL A 1 172 ? 9.879 7.208 -16.729 1.00 84.19 172 VAL A N 1
ATOM 1340 C CA . VAL A 1 172 ? 10.116 8.056 -15.556 1.00 84.19 172 VAL A CA 1
ATOM 1341 C C . VAL A 1 172 ? 10.806 9.346 -15.985 1.00 84.19 172 VAL A C 1
ATOM 1343 O O . VAL A 1 172 ? 11.861 9.339 -16.609 1.00 84.19 172 VAL A O 1
ATOM 1346 N N . GLY A 1 173 ? 10.193 10.487 -15.656 1.00 74.62 173 GLY A N 1
ATOM 1347 C CA . GLY A 1 173 ? 10.658 11.807 -16.109 1.00 74.62 173 GLY A CA 1
ATOM 1348 C C . GLY A 1 173 ? 11.941 12.309 -15.434 1.00 74.62 173 GLY A C 1
ATOM 1349 O O . GLY A 1 173 ? 12.445 13.372 -15.779 1.00 74.62 173 GLY A O 1
ATOM 1350 N N . LYS A 1 174 ? 12.462 11.581 -14.443 1.00 77.62 174 LYS A N 1
ATOM 1351 C CA . LYS A 1 174 ? 13.718 11.877 -13.743 1.00 77.62 174 LYS A CA 1
ATOM 1352 C C . LYS A 1 174 ? 14.484 10.579 -13.530 1.00 77.62 174 LYS A C 1
ATOM 1354 O O . LYS A 1 174 ? 13.878 9.510 -13.526 1.00 77.62 174 LYS A O 1
ATOM 1359 N N . ALA A 1 175 ? 15.796 10.692 -13.315 1.00 75.00 175 ALA A N 1
ATOM 1360 C CA . ALA A 1 175 ? 16.623 9.549 -12.953 1.00 75.00 175 ALA A CA 1
ATOM 1361 C C . ALA A 1 175 ? 15.995 8.821 -11.742 1.00 75.00 175 ALA A C 1
ATOM 1363 O O . ALA A 1 175 ? 15.776 9.453 -10.702 1.00 75.00 175 ALA A O 1
ATOM 1364 N N . PRO A 1 176 ? 15.648 7.534 -11.885 1.00 75.31 176 PRO A N 1
ATOM 1365 C CA . PRO A 1 176 ? 14.985 6.781 -10.833 1.00 75.31 176 PRO A CA 1
ATOM 1366 C C . PRO A 1 176 ? 15.951 6.465 -9.691 1.00 75.31 176 PRO A C 1
ATOM 1368 O O . PRO A 1 176 ? 17.169 6.625 -9.798 1.00 75.31 176 PRO A O 1
ATOM 1371 N N . LEU A 1 177 ? 15.398 6.004 -8.571 1.00 72.50 177 LEU A N 1
ATOM 1372 C CA . LEU A 1 177 ? 16.208 5.546 -7.449 1.00 72.50 177 LEU A CA 1
ATOM 1373 C C . LEU A 1 177 ? 17.046 4.334 -7.865 1.00 72.50 177 LEU A C 1
ATOM 1375 O O . LEU A 1 177 ? 16.581 3.451 -8.580 1.00 72.50 177 LEU A O 1
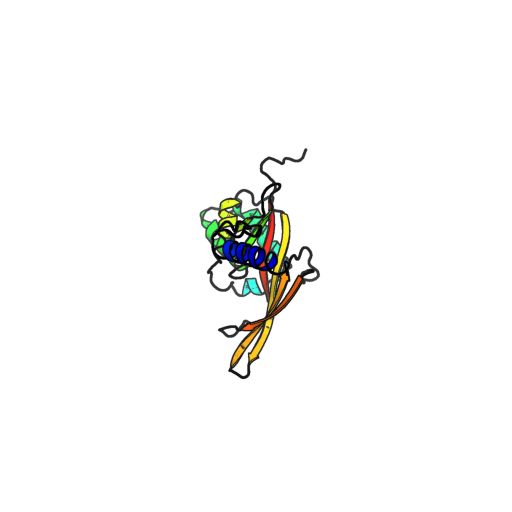ATOM 1379 N N . THR A 1 178 ? 18.282 4.277 -7.377 1.00 72.38 178 THR A N 1
ATOM 1380 C CA . THR A 1 178 ? 19.241 3.210 -7.707 1.00 72.38 178 THR A CA 1
ATOM 1381 C C . THR A 1 178 ? 18.940 1.877 -7.024 1.00 72.38 178 THR A C 1
ATOM 1383 O O . THR A 1 178 ? 19.589 0.877 -7.313 1.00 72.38 178 THR A O 1
ATOM 1386 N N . THR A 1 179 ? 17.976 1.846 -6.104 1.00 79.62 179 THR A N 1
ATOM 1387 C CA . THR A 1 179 ? 17.600 0.658 -5.334 1.00 79.62 179 THR A CA 1
ATOM 1388 C C . THR A 1 179 ? 16.150 0.301 -5.590 1.00 79.62 179 THR A C 1
ATOM 1390 O O . THR A 1 179 ? 15.305 1.192 -5.556 1.00 79.62 179 THR A O 1
ATOM 1393 N N . ASN A 1 180 ? 15.854 -0.988 -5.737 1.00 87.62 180 ASN A N 1
ATOM 1394 C CA . ASN A 1 180 ? 14.483 -1.475 -5.857 1.00 87.62 180 ASN A CA 1
ATOM 1395 C C . ASN A 1 180 ? 13.716 -1.265 -4.543 1.00 87.62 180 ASN A C 1
ATOM 1397 O O . ASN A 1 180 ? 14.296 -1.367 -3.457 1.00 87.62 180 ASN A O 1
ATOM 1401 N N . TYR A 1 181 ? 12.413 -1.003 -4.620 1.00 89.69 181 TYR A N 1
ATOM 1402 C CA . TYR A 1 181 ? 11.603 -0.736 -3.431 1.00 89.69 181 TYR A CA 1
ATOM 1403 C C . TYR A 1 181 ? 10.130 -1.107 -3.604 1.00 89.69 181 TYR A C 1
ATOM 1405 O O . TYR A 1 181 ? 9.615 -1.234 -4.712 1.00 89.69 181 TYR A O 1
ATOM 1413 N N . TRP A 1 182 ? 9.446 -1.251 -2.469 1.00 91.88 182 TRP A N 1
ATOM 1414 C CA . TRP A 1 182 ? 8.010 -1.515 -2.394 1.00 91.88 182 TRP A CA 1
ATOM 1415 C C . TRP A 1 182 ? 7.231 -0.261 -1.998 1.00 91.88 182 TRP A C 1
ATOM 1417 O O . TRP A 1 182 ? 7.688 0.512 -1.148 1.00 91.88 182 TRP A O 1
ATOM 1427 N N . GLN A 1 183 ? 6.027 -0.095 -2.534 1.00 91.44 183 GLN A N 1
ATOM 1428 C CA . GLN A 1 183 ? 5.032 0.858 -2.038 1.00 91.44 183 GLN A CA 1
ATOM 1429 C C . GLN A 1 183 ? 3.666 0.193 -1.900 1.00 91.44 183 GLN A C 1
ATOM 1431 O O . GLN A 1 183 ? 3.337 -0.739 -2.638 1.00 91.44 183 GLN A O 1
ATOM 1436 N N . ILE A 1 184 ? 2.869 0.689 -0.954 1.00 93.94 184 ILE A N 1
ATOM 1437 C CA . ILE A 1 184 ? 1.473 0.280 -0.807 1.00 93.94 184 ILE A CA 1
ATOM 1438 C C . ILE A 1 184 ? 0.629 1.104 -1.775 1.00 93.94 184 ILE A C 1
ATOM 1440 O O . ILE A 1 184 ? 0.648 2.333 -1.724 1.00 93.94 184 ILE A O 1
ATOM 1444 N N . PHE A 1 185 ? -0.105 0.443 -2.662 1.00 93.62 185 PHE A N 1
ATOM 1445 C CA . PHE A 1 185 ? -1.086 1.111 -3.512 1.00 93.62 185 PHE A CA 1
ATOM 1446 C C . PHE A 1 185 ? -2.466 1.091 -2.861 1.00 93.62 185 PHE A C 1
ATOM 1448 O O . PHE A 1 185 ? -3.143 2.109 -2.788 1.00 93.62 185 PHE A O 1
ATOM 1455 N N . THR A 1 186 ? -2.871 -0.042 -2.302 1.00 95.44 186 THR A N 1
ATOM 1456 C CA . THR A 1 186 ? -4.116 -0.129 -1.540 1.00 95.44 186 THR A CA 1
ATOM 1457 C C . THR A 1 186 ? -3.893 -0.938 -0.287 1.00 95.44 186 THR A C 1
ATOM 1459 O O . THR A 1 186 ? -3.302 -2.010 -0.347 1.00 95.44 186 THR A O 1
ATOM 1462 N N . LEU A 1 187 ? -4.374 -0.441 0.848 1.00 96.00 187 LEU A N 1
ATOM 1463 C CA . LEU A 1 187 ? -4.420 -1.210 2.086 1.00 96.00 187 LEU A CA 1
ATOM 1464 C C . LEU A 1 187 ? -5.869 -1.571 2.398 1.00 96.00 187 LEU A C 1
ATOM 1466 O O . LEU A 1 187 ? -6.684 -0.675 2.603 1.00 96.00 187 LEU A O 1
ATOM 1470 N N . TYR A 1 188 ? -6.190 -2.861 2.447 1.00 95.00 188 TYR A N 1
ATOM 1471 C CA . TYR A 1 188 ? -7.526 -3.333 2.797 1.00 95.00 188 TYR A CA 1
ATOM 1472 C C . TYR A 1 188 ? -7.610 -3.582 4.296 1.00 95.00 188 TYR A C 1
ATOM 1474 O O . TYR A 1 188 ? -6.879 -4.410 4.850 1.00 95.00 188 TYR A O 1
ATOM 1482 N N . LEU A 1 189 ?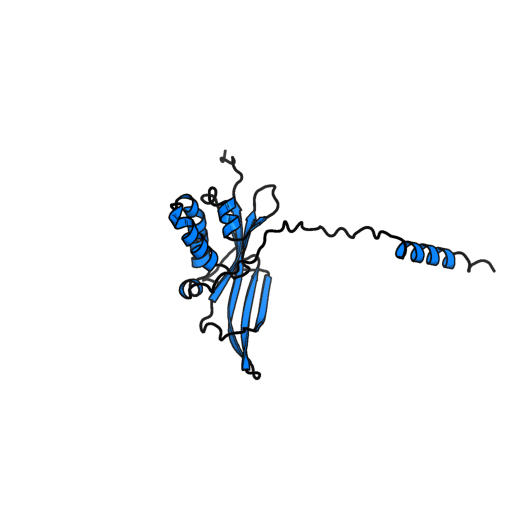 -8.528 -2.875 4.942 1.00 94.19 189 LEU A N 1
ATOM 1483 C CA . LEU A 1 189 ? -8.759 -2.928 6.375 1.00 94.19 189 LEU A CA 1
ATOM 1484 C C . LEU A 1 189 ? -10.205 -3.310 6.662 1.00 94.19 189 LEU A C 1
ATOM 1486 O O . LEU A 1 189 ? -11.110 -2.909 5.937 1.00 94.19 189 LEU A O 1
ATOM 1490 N N . THR A 1 190 ? -10.423 -4.014 7.763 1.00 92.31 190 THR A N 1
ATOM 1491 C CA . THR A 1 190 ? -11.755 -4.224 8.334 1.00 92.31 190 THR A CA 1
ATOM 1492 C C . THR A 1 190 ? -11.864 -3.436 9.630 1.00 92.31 190 THR A C 1
ATOM 1494 O O . THR A 1 190 ? -10.956 -3.483 10.468 1.00 92.31 190 THR A O 1
ATOM 1497 N N . ILE A 1 191 ? -12.977 -2.720 9.805 1.00 85.75 191 ILE A N 1
ATOM 1498 C CA . ILE A 1 191 ? -13.296 -2.019 11.053 1.00 85.75 191 ILE A CA 1
ATOM 1499 C C . ILE A 1 191 ? -14.593 -2.600 11.619 1.00 85.75 191 ILE A C 1
ATOM 1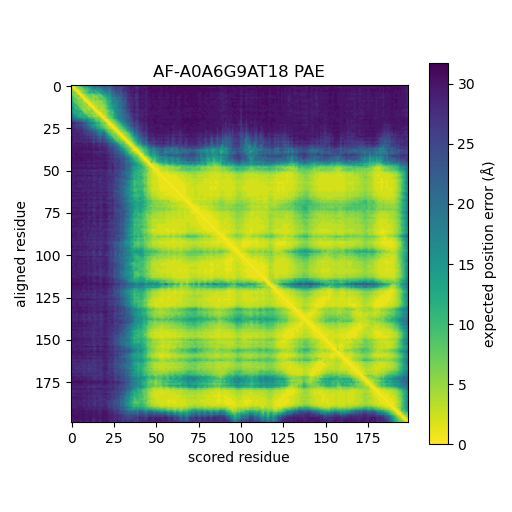501 O O . ILE A 1 191 ? -15.626 -2.507 10.953 1.00 85.75 191 ILE A O 1
ATOM 1505 N N . PRO A 1 192 ? -14.585 -3.135 12.853 1.00 75.81 192 PRO A N 1
ATOM 1506 C CA . PRO A 1 192 ? -15.798 -3.651 13.468 1.00 75.81 192 PRO A CA 1
ATOM 1507 C C . PRO A 1 192 ? -16.843 -2.546 13.662 1.00 75.81 192 PRO A C 1
ATOM 1509 O O . PRO A 1 192 ? -16.529 -1.367 13.900 1.00 75.81 192 PRO A O 1
ATOM 1512 N N . LYS A 1 193 ? -18.116 -2.931 13.550 1.00 69.12 193 LYS A N 1
ATOM 1513 C CA . LYS A 1 193 ? -19.252 -2.033 13.772 1.00 69.12 193 LYS A CA 1
ATOM 1514 C C . LYS A 1 193 ? -19.278 -1.562 15.231 1.00 69.12 193 LYS A C 1
ATOM 1516 O O . LYS A 1 193 ? -19.003 -2.332 16.151 1.00 69.12 193 LYS A O 1
ATOM 1521 N N . VAL A 1 194 ? -19.619 -0.289 15.442 1.00 62.53 194 VAL A N 1
ATOM 1522 C CA . VAL A 1 194 ? -19.821 0.274 16.787 1.00 62.53 194 VAL A CA 1
ATOM 1523 C C . VAL A 1 194 ? -20.927 -0.528 17.483 1.00 62.53 194 VAL A C 1
ATOM 1525 O O . VAL A 1 194 ? -22.023 -0.641 16.941 1.00 62.53 194 VAL A O 1
ATOM 1528 N N . GLY A 1 195 ? -20.622 -1.112 18.646 1.00 56.28 195 GLY A N 1
ATOM 1529 C CA . GLY A 1 195 ? -21.569 -1.901 19.446 1.00 56.28 195 GLY A CA 1
ATOM 1530 C C . GLY A 1 195 ? -21.458 -3.423 19.314 1.00 56.28 195 GLY A C 1
ATOM 1531 O O . GLY A 1 195 ? -22.171 -4.128 20.019 1.00 56.28 195 GLY A O 1
ATOM 1532 N N . SER A 1 196 ? -20.552 -3.954 18.486 1.00 48.59 196 SER A N 1
ATOM 1533 C CA . SER A 1 196 ? -20.274 -5.397 18.454 1.00 48.59 196 SER A CA 1
ATOM 1534 C C . SER A 1 196 ? -19.357 -5.804 19.615 1.00 48.59 196 SER A C 1
ATOM 1536 O O . SER A 1 196 ? -18.230 -6.254 19.404 1.00 48.59 196 SER A O 1
ATOM 1538 N N . ASN A 1 197 ? -19.821 -5.628 20.855 1.00 39.50 197 ASN A N 1
ATOM 1539 C CA . ASN A 1 197 ? -19.277 -6.411 21.960 1.00 39.50 197 ASN A CA 1
ATOM 1540 C C . ASN A 1 197 ? -19.603 -7.874 21.664 1.00 39.50 197 ASN A C 1
ATOM 1542 O O . ASN A 1 197 ? -20.760 -8.222 21.438 1.00 39.50 197 ASN A O 1
ATOM 1546 N N . ARG A 1 198 ? -18.562 -8.707 21.616 1.00 43.94 198 ARG A N 1
ATOM 1547 C CA . ARG A 1 198 ? -18.706 -10.161 21.583 1.00 43.94 198 ARG A CA 1
ATOM 1548 C C . ARG A 1 198 ? -19.540 -10.575 22.798 1.00 43.94 198 ARG A C 1
ATOM 1550 O O . ARG A 1 198 ? -19.128 -10.303 23.925 1.00 43.94 198 ARG A O 1
ATOM 1557 N N . GLN A 1 199 ? -20.710 -11.153 22.539 1.00 34.44 199 GLN A N 1
ATOM 1558 C CA . GLN A 1 199 ? -21.278 -12.170 23.420 1.00 34.44 199 GLN A CA 1
ATOM 1559 C C . GLN A 1 199 ? -20.459 -13.451 23.276 1.00 34.44 199 GLN A C 1
ATOM 1561 O O . GLN A 1 199 ? -19.922 -13.674 22.163 1.00 34.44 199 GLN A O 1
#

pLDDT: mean 76.4, std 20.97, range [25.56, 96.12]

Solvent-accessible surface area (backbone atoms only — not comparable to full-atom values): 11671 Å² total; per-residue (Å²): 145,88,82,74,75,66,65,59,55,57,56,50,54,58,54,48,62,73,75,58,73,77,77,77,72,74,84,66,80,70,73,77,75,74,85,62,68,64,63,49,88,64,78,81,49,60,70,71,64,38,68,45,52,49,57,60,47,52,52,50,47,55,48,51,45,37,46,45,66,78,50,57,77,94,48,45,66,60,50,52,54,60,57,49,41,54,37,40,56,75,25,35,38,35,39,39,38,90,97,50,78,72,44,66,23,28,64,67,56,41,44,74,76,38,27,85,59,22,71,64,59,40,85,62,30,28,26,35,35,38,41,46,69,67,48,71,46,96,89,67,50,39,32,30,36,37,37,39,34,38,72,18,63,49,70,58,98,64,40,72,51,45,91,46,74,49,75,47,79,42,79,39,101,54,91,71,76,96,64,65,36,49,32,36,38,31,40,32,31,37,43,77,60,91,83,73,69,82,126